Protein AF-A0AA37PA76-F1 (afdb_monomer_lite)

InterPro domains:
  IPR011333 SKP1/BTB/POZ domain superfamily [G3DSA:3.30.710.10] (3-128)
  IPR011333 SKP1/BTB/POZ domain superfamily [SSF54695] (6-53)

Secondary structure (DSSP, 8-state):
------HHHHHH-TT--EEEEETTEEEEE-HHHHHHH-HHHHT--S-EEE--SSS--------------------------------------------TTS--HHHHHHHHHHHHHTT-HHHHHHHHHHHHHHGGG-TTSTHHHHHHHHHHHH--SHHHHHHHHHHHHHHHTT-HHHHHHHHHHHHH-HHHHHHHHHHHHHHHHHHHHHHHHHHHHHHHHHTTSSSS--------PPP-------PPP----PPP---------

pLDDT: mean 70.51, std 22.48, range [31.02, 98.0]

Structure (mmCIF, N/CA/C/O backbone):
data_AF-A0AA37PA76-F1
#
_entry.id   AF-A0AA37PA76-F1
#
loop_
_atom_site.group_PDB
_atom_site.id
_atom_site.type_symbol
_atom_site.label_atom_id
_atom_site.label_alt_id
_atom_site.label_comp_id
_atom_site.label_asym_id
_atom_site.label_entity_id
_atom_site.label_seq_id
_atom_site.pdbx_PDB_ins_code
_atom_site.Cartn_x
_atom_site.Cartn_y
_atom_site.Cartn_z
_atom_site.occupancy
_atom_site.B_iso_or_equiv
_atom_site.auth_seq_id
_atom_site.auth_comp_id
_atom_site.auth_asym_id
_atom_site.auth_atom_id
_atom_site.pdbx_PDB_model_num
ATOM 1 N N . MET A 1 1 ? 8.270 -22.308 -21.828 1.00 46.31 1 MET A N 1
ATOM 2 C CA . MET A 1 1 ? 9.698 -22.367 -21.451 1.00 46.31 1 MET A CA 1
ATOM 3 C C . MET A 1 1 ? 9.848 -21.842 -20.031 1.00 46.31 1 MET A C 1
ATOM 5 O O . MET A 1 1 ? 10.092 -20.662 -19.838 1.00 46.31 1 MET A O 1
ATOM 9 N N . SER A 1 2 ? 9.610 -22.692 -19.036 1.00 43.09 2 SER A N 1
ATOM 10 C CA . SER A 1 2 ? 9.794 -22.369 -17.616 1.00 43.09 2 SER A CA 1
ATOM 11 C C . SER A 1 2 ? 11.153 -22.901 -17.156 1.00 43.09 2 SER A C 1
ATOM 13 O O . SER A 1 2 ? 11.460 -24.055 -17.440 1.00 43.09 2 SER A O 1
ATOM 15 N N . GLY A 1 3 ? 11.951 -22.086 -16.458 1.00 64.88 3 GLY A N 1
ATOM 16 C CA . GLY A 1 3 ? 13.147 -22.562 -15.744 1.00 64.88 3 GLY A CA 1
ATOM 17 C C . GLY A 1 3 ? 14.506 -22.033 -16.213 1.00 64.88 3 GLY A C 1
ATOM 18 O O . GLY A 1 3 ? 15.520 -22.463 -15.671 1.00 64.88 3 GLY A O 1
ATOM 19 N N . ILE A 1 4 ? 14.573 -21.100 -17.169 1.00 77.62 4 ILE A N 1
ATOM 20 C CA . ILE A 1 4 ? 15.843 -20.420 -17.468 1.00 77.62 4 ILE A CA 1
ATOM 21 C C . ILE A 1 4 ? 16.086 -19.370 -16.382 1.00 77.62 4 ILE A C 1
ATOM 23 O O . ILE A 1 4 ? 15.327 -18.410 -16.251 1.00 77.62 4 ILE A O 1
ATOM 27 N N . ASN A 1 5 ? 17.142 -19.565 -15.595 1.00 79.94 5 ASN A N 1
ATOM 28 C CA . ASN A 1 5 ? 17.566 -18.607 -14.586 1.00 79.94 5 ASN A CA 1
ATOM 29 C C . ASN A 1 5 ? 18.296 -17.435 -15.266 1.00 79.94 5 ASN A C 1
ATOM 31 O O . ASN A 1 5 ? 19.451 -17.564 -15.666 1.00 79.94 5 ASN A O 1
ATOM 35 N N . LEU A 1 6 ? 17.610 -16.299 -15.402 1.00 81.06 6 LEU A N 1
ATOM 36 C CA . LEU A 1 6 ? 18.161 -15.067 -15.981 1.00 81.06 6 LEU A CA 1
ATOM 37 C C . LEU A 1 6 ? 18.817 -14.152 -14.932 1.00 81.06 6 LEU A C 1
ATOM 39 O O . LEU A 1 6 ? 19.274 -13.064 -15.280 1.00 81.06 6 LEU A O 1
ATOM 43 N N . SER A 1 7 ? 18.895 -14.570 -13.664 1.00 80.19 7 SER A N 1
ATOM 44 C CA . SER A 1 7 ? 19.427 -13.735 -12.580 1.00 80.19 7 SER A CA 1
ATOM 45 C C . SER A 1 7 ? 20.872 -13.310 -12.833 1.00 80.19 7 SER A C 1
ATOM 47 O O . SER A 1 7 ? 21.214 -12.172 -12.535 1.00 80.19 7 SER A O 1
ATOM 49 N N . HIS A 1 8 ? 21.691 -14.173 -13.452 1.00 84.50 8 HIS A N 1
ATOM 50 C CA . HIS A 1 8 ? 23.070 -13.831 -13.818 1.00 84.50 8 HIS A CA 1
ATOM 51 C C . HIS A 1 8 ? 23.134 -12.606 -14.740 1.00 84.50 8 HIS A C 1
ATOM 53 O O . HIS A 1 8 ? 23.886 -11.678 -14.457 1.00 84.50 8 HIS A O 1
ATOM 59 N N . LEU A 1 9 ? 22.307 -12.577 -15.794 1.00 81.50 9 LEU A N 1
ATOM 60 C CA . LEU A 1 9 ? 22.257 -11.473 -16.759 1.00 81.50 9 LEU A CA 1
ATOM 61 C C . LEU A 1 9 ? 21.837 -10.156 -16.096 1.00 81.50 9 LEU A C 1
ATOM 63 O O . LEU A 1 9 ? 22.385 -9.106 -16.421 1.00 81.50 9 LEU A O 1
ATOM 67 N N . LEU A 1 10 ? 20.901 -10.219 -15.144 1.00 77.44 10 LEU A N 1
ATOM 68 C CA . LEU A 1 10 ? 20.470 -9.063 -14.354 1.00 77.44 10 LEU A CA 1
ATOM 69 C C . LEU A 1 10 ? 21.589 -8.529 -13.451 1.00 77.44 10 LEU A C 1
ATOM 71 O O . LEU A 1 10 ? 21.739 -7.319 -13.323 1.00 77.44 10 LEU A O 1
ATOM 75 N N . THR A 1 11 ? 22.379 -9.411 -12.832 1.00 79.81 11 THR A N 1
ATOM 76 C CA . THR A 1 11 ? 23.468 -9.002 -11.928 1.00 79.81 11 THR A CA 1
ATOM 77 C C . THR A 1 11 ? 24.731 -8.544 -12.649 1.00 79.81 11 THR A C 1
ATOM 79 O O . THR A 1 11 ? 25.381 -7.612 -12.188 1.00 79.81 11 THR A O 1
ATOM 82 N N . SER A 1 12 ? 25.105 -9.189 -13.758 1.00 86.06 12 SER A N 1
ATOM 83 C CA . SER A 1 12 ? 26.340 -8.868 -14.482 1.00 86.06 12 SER A CA 1
ATOM 84 C C . SER A 1 12 ? 26.160 -7.709 -15.464 1.00 86.06 12 SER A C 1
ATOM 86 O O . SER A 1 12 ? 27.127 -7.026 -15.802 1.00 86.06 12 SER A O 1
ATOM 88 N N . GLY A 1 13 ? 24.932 -7.487 -15.946 1.00 84.31 13 GLY A N 1
ATOM 89 C CA . GLY A 1 13 ? 24.653 -6.545 -17.028 1.00 84.31 13 GLY A CA 1
ATOM 90 C C . GLY A 1 13 ? 25.244 -6.978 -18.375 1.00 84.31 13 GLY A C 1
ATOM 91 O O . GLY A 1 13 ? 25.317 -6.169 -19.301 1.00 84.31 13 GLY A O 1
ATOM 92 N N . GLU A 1 14 ? 25.696 -8.227 -18.510 1.00 87.69 14 GLU A N 1
ATOM 93 C CA . GLU A 1 14 ? 26.231 -8.744 -19.770 1.00 87.69 14 GLU A CA 1
ATOM 94 C C . GLU A 1 14 ? 25.168 -8.706 -20.864 1.00 87.69 14 GLU A C 1
ATOM 96 O O . GLU A 1 14 ? 24.035 -9.124 -20.646 1.00 87.69 14 GLU A O 1
ATOM 101 N N . TYR A 1 15 ? 25.541 -8.241 -22.059 1.00 88.56 15 TYR A N 1
ATOM 102 C CA . TYR A 1 15 ? 24.642 -8.087 -23.212 1.00 88.56 15 TYR A CA 1
ATOM 103 C C . TYR A 1 15 ? 23.485 -7.096 -22.999 1.00 88.56 15 TYR A C 1
ATOM 105 O O . TYR A 1 15 ? 22.501 -7.146 -23.736 1.00 88.56 15 TYR A O 1
ATOM 113 N N . SER A 1 16 ? 23.579 -6.199 -22.010 1.00 87.00 16 SER A N 1
ATOM 114 C CA . SER A 1 16 ? 22.562 -5.168 -21.797 1.00 87.00 16 SER A CA 1
ATOM 115 C C . SER A 1 16 ? 22.444 -4.248 -23.014 1.00 87.00 16 SER A C 1
ATOM 117 O O . SER A 1 16 ? 23.439 -3.674 -23.460 1.00 87.00 16 SER A O 1
ATOM 119 N N . ASP A 1 17 ? 21.226 -4.051 -23.500 1.00 85.69 17 ASP A N 1
ATOM 120 C CA . ASP A 1 17 ? 20.866 -3.140 -24.591 1.00 85.69 17 ASP A CA 1
ATOM 121 C C . ASP A 1 17 ? 19.994 -1.964 -24.103 1.00 85.69 17 ASP A C 1
ATOM 123 O O . ASP A 1 17 ? 19.466 -1.189 -24.905 1.00 85.69 17 ASP A O 1
ATOM 127 N N . LEU A 1 18 ? 19.842 -1.830 -22.781 1.00 81.94 18 LEU A N 1
ATOM 128 C CA . LEU A 1 18 ? 19.126 -0.756 -22.108 1.00 81.94 18 LEU A CA 1
ATOM 129 C C . LEU A 1 18 ? 19.841 -0.365 -20.809 1.00 81.94 18 LEU A C 1
ATOM 131 O O . LEU A 1 18 ? 20.228 -1.215 -20.012 1.00 81.94 18 LEU A O 1
ATOM 135 N N . THR A 1 19 ? 19.972 0.940 -20.573 1.00 82.19 19 THR A N 1
ATOM 136 C CA . THR A 1 19 ? 20.368 1.479 -19.267 1.00 82.19 19 THR A CA 1
ATOM 137 C C . THR A 1 19 ? 19.175 2.201 -18.656 1.00 82.19 19 THR A C 1
ATOM 139 O O . THR A 1 19 ? 18.585 3.078 -19.289 1.00 82.19 19 THR A O 1
ATOM 142 N N . ILE A 1 20 ? 18.819 1.821 -17.432 1.00 78.50 20 ILE A N 1
ATOM 143 C CA . ILE A 1 20 ? 17.877 2.551 -16.586 1.00 78.50 20 ILE A CA 1
ATOM 144 C C . ILE A 1 20 ? 18.714 3.231 -15.517 1.00 78.50 20 ILE A C 1
ATOM 146 O O . ILE A 1 20 ? 19.397 2.562 -14.753 1.00 78.50 20 ILE A O 1
ATOM 150 N N . ILE A 1 21 ? 18.679 4.549 -15.439 1.00 74.31 21 ILE A N 1
ATOM 151 C CA . ILE A 1 21 ? 19.279 5.254 -14.306 1.00 74.31 21 ILE A CA 1
ATOM 152 C C . ILE A 1 21 ? 18.179 5.377 -13.253 1.00 74.31 21 ILE A C 1
ATOM 154 O O . ILE A 1 21 ? 17.103 5.825 -13.608 1.00 74.31 21 ILE A O 1
ATOM 158 N N . ALA A 1 22 ? 18.385 4.962 -12.004 1.00 69.06 22 ALA A N 1
ATOM 159 C CA . ALA A 1 22 ? 17.447 5.186 -10.905 1.00 69.06 22 ALA A CA 1
ATOM 160 C C . ALA A 1 22 ? 18.156 5.739 -9.669 1.00 69.06 22 ALA A C 1
ATOM 162 O O . ALA A 1 22 ? 19.086 5.125 -9.161 1.00 69.06 22 ALA A O 1
ATOM 163 N N . SER A 1 23 ? 17.745 6.922 -9.202 1.00 65.81 23 SER A N 1
ATOM 164 C CA . SER A 1 23 ? 18.371 7.606 -8.051 1.00 65.81 23 SER A CA 1
ATOM 165 C C . SER A 1 23 ? 19.866 7.872 -8.247 1.00 65.81 23 SER A C 1
ATOM 167 O O . SER A 1 23 ? 20.648 7.760 -7.311 1.00 65.81 23 SER A O 1
ATOM 169 N N . GLY A 1 24 ? 20.280 8.172 -9.482 1.00 71.19 24 GLY A N 1
ATOM 170 C CA . GLY A 1 24 ? 21.695 8.331 -9.836 1.00 71.19 24 GLY A CA 1
ATOM 171 C C . GLY A 1 24 ? 22.468 7.012 -9.972 1.00 71.19 24 GLY A C 1
ATOM 172 O O . GLY A 1 24 ? 23.624 7.033 -10.377 1.00 71.19 24 GLY A O 1
ATOM 173 N N . VAL A 1 25 ? 21.841 5.863 -9.703 1.00 69.94 25 VAL A N 1
ATOM 174 C CA . VAL A 1 25 ? 22.436 4.534 -9.893 1.00 69.94 25 VAL A CA 1
ATOM 175 C C . VAL A 1 25 ? 22.120 4.025 -11.294 1.00 69.94 25 VAL A C 1
ATOM 177 O O . VAL A 1 25 ? 20.994 4.143 -11.764 1.00 69.94 25 VAL A O 1
ATOM 180 N N . HIS A 1 26 ? 23.107 3.464 -11.987 1.00 79.75 26 HIS A N 1
ATOM 181 C CA . HIS A 1 26 ? 22.939 2.960 -13.348 1.00 79.75 26 HIS A CA 1
ATOM 182 C C . HIS A 1 26 ? 22.664 1.453 -13.331 1.00 79.75 26 HIS A C 1
ATOM 184 O O . HIS A 1 26 ? 23.501 0.669 -12.891 1.00 79.75 26 HIS A O 1
ATOM 190 N N . PHE A 1 27 ? 21.520 1.045 -13.873 1.00 80.38 27 PHE A N 1
ATOM 191 C CA . PHE A 1 27 ? 21.110 -0.347 -14.024 1.00 80.38 27 PHE A CA 1
ATOM 192 C C . PHE A 1 27 ? 21.221 -0.754 -15.491 1.00 80.38 27 PHE A C 1
ATOM 194 O O . PHE A 1 27 ? 20.484 -0.261 -16.349 1.00 80.38 27 PHE A O 1
ATOM 201 N N . LYS A 1 28 ? 22.149 -1.666 -15.779 1.00 84.19 28 LYS A N 1
ATOM 202 C CA . LYS A 1 28 ? 22.294 -2.299 -17.092 1.00 84.19 28 LYS A CA 1
ATOM 203 C C . LYS A 1 28 ? 21.304 -3.454 -17.196 1.00 84.19 28 LYS A C 1
ATOM 205 O O . LYS A 1 28 ? 21.392 -4.406 -16.431 1.00 84.19 28 LYS A O 1
ATOM 210 N N . VAL A 1 29 ? 20.357 -3.358 -18.121 1.00 85.25 29 VAL A N 1
ATOM 211 C CA . VAL A 1 29 ? 19.247 -4.310 -18.264 1.00 85.25 29 VAL A CA 1
ATOM 212 C C . VAL A 1 29 ? 18.986 -4.643 -19.734 1.00 85.25 29 VAL A C 1
ATOM 214 O O . VAL A 1 29 ? 19.555 -4.036 -20.643 1.00 85.25 29 VAL A O 1
ATOM 217 N N . HIS A 1 30 ? 18.099 -5.608 -19.973 1.00 86.19 30 HIS A N 1
ATOM 218 C CA . HIS A 1 30 ? 17.768 -6.089 -21.314 1.00 86.19 30 HIS A CA 1
ATOM 219 C C . HIS A 1 30 ? 16.354 -5.680 -21.713 1.00 86.19 30 HIS A C 1
ATOM 221 O O . HIS A 1 30 ? 15.393 -5.979 -20.998 1.00 86.19 30 HIS A O 1
ATOM 227 N N . ARG A 1 31 ? 16.195 -5.061 -22.887 1.00 83.25 31 ARG A N 1
ATOM 228 C CA . ARG A 1 31 ? 14.899 -4.629 -23.436 1.00 83.25 31 ARG A CA 1
ATOM 229 C C . ARG A 1 31 ? 13.935 -5.796 -23.547 1.00 83.25 31 ARG A C 1
ATOM 231 O O . ARG A 1 31 ? 12.777 -5.654 -23.174 1.00 83.25 31 ARG A O 1
ATOM 238 N N . CYS A 1 32 ? 14.404 -6.958 -24.004 1.00 81.94 32 CYS A N 1
ATOM 239 C CA . CYS A 1 32 ? 13.565 -8.149 -24.142 1.00 81.94 32 CYS A CA 1
ATOM 240 C C . CYS A 1 32 ? 12.988 -8.627 -22.799 1.00 81.94 32 CYS A C 1
ATOM 242 O O . CYS A 1 32 ? 11.849 -9.087 -22.763 1.00 81.94 32 CYS A O 1
ATOM 244 N N . ILE A 1 33 ? 13.724 -8.456 -21.696 1.00 81.69 33 ILE A N 1
ATOM 245 C CA . ILE A 1 33 ? 13.255 -8.785 -20.348 1.00 81.69 33 ILE A CA 1
ATOM 246 C C . ILE A 1 33 ? 12.292 -7.696 -19.874 1.00 81.69 33 ILE A C 1
ATOM 248 O O . ILE A 1 33 ? 11.126 -7.978 -19.610 1.00 81.69 33 ILE A O 1
ATOM 252 N N . VAL A 1 34 ? 12.736 -6.441 -19.838 1.00 79.88 34 VAL A N 1
ATOM 253 C CA . VAL A 1 34 ? 11.958 -5.322 -19.286 1.00 79.88 34 VAL A CA 1
ATOM 254 C C . VAL A 1 34 ? 10.638 -5.111 -20.036 1.00 79.88 34 VAL A C 1
ATOM 256 O O . VAL A 1 34 ? 9.581 -4.989 -19.421 1.00 79.88 34 VAL A O 1
ATOM 259 N N . PHE A 1 35 ? 10.662 -5.132 -21.370 1.00 82.19 35 PHE A N 1
ATOM 260 C CA . PHE A 1 35 ? 9.467 -4.909 -22.188 1.00 82.19 35 PHE A CA 1
ATOM 261 C C . PHE A 1 35 ? 8.499 -6.093 -22.167 1.00 82.19 35 PHE A C 1
ATOM 263 O O . PHE A 1 35 ? 7.314 -5.906 -22.441 1.00 82.19 35 PHE A O 1
ATOM 270 N N . SER A 1 36 ? 8.962 -7.303 -21.837 1.00 78.75 36 SER A N 1
ATOM 271 C CA . SER A 1 36 ? 8.059 -8.443 -21.627 1.00 78.75 36 SER A CA 1
ATOM 272 C C . SER A 1 36 ? 7.219 -8.290 -20.357 1.00 78.75 36 SER A C 1
ATOM 274 O O . SER A 1 36 ? 6.069 -8.718 -20.340 1.00 78.75 36 SER A O 1
ATOM 276 N N . GLN A 1 37 ? 7.769 -7.628 -19.335 1.00 71.69 37 GLN A N 1
ATOM 277 C CA . GLN A 1 37 ? 7.143 -7.444 -18.021 1.00 71.69 37 GLN A CA 1
ATOM 278 C C . GLN A 1 37 ? 6.287 -6.173 -17.929 1.00 71.69 37 GLN A C 1
ATOM 280 O O . GLN A 1 37 ? 5.455 -6.044 -17.034 1.00 71.69 37 GLN A O 1
ATOM 285 N N . CYS A 1 38 ? 6.477 -5.221 -18.847 1.00 70.94 38 CYS A N 1
ATOM 286 C CA . CYS A 1 38 ? 5.772 -3.949 -18.824 1.00 70.94 38 CYS A CA 1
ATOM 287 C C . CYS A 1 38 ? 5.439 -3.440 -20.227 1.00 70.94 38 CYS A C 1
ATOM 289 O O . CYS A 1 38 ? 6.291 -2.919 -20.950 1.00 70.94 38 CYS A O 1
ATOM 291 N N . GLU A 1 39 ? 4.163 -3.523 -20.603 1.00 69.62 39 GLU A N 1
ATOM 292 C CA . GLU A 1 39 ? 3.700 -3.019 -21.899 1.00 69.62 39 GLU A CA 1
ATOM 293 C C . GLU A 1 39 ? 3.824 -1.505 -22.033 1.00 69.62 39 GLU A C 1
ATOM 295 O O . GLU A 1 39 ? 4.090 -1.015 -23.129 1.00 69.62 39 GLU A O 1
ATOM 300 N N . ALA A 1 40 ? 3.690 -0.758 -20.933 1.00 69.12 40 ALA A N 1
ATOM 301 C CA . ALA A 1 40 ? 3.860 0.692 -20.962 1.00 69.12 40 ALA A CA 1
ATOM 302 C C . ALA A 1 40 ? 5.262 1.091 -21.452 1.00 69.12 40 ALA A C 1
ATOM 304 O O . ALA A 1 40 ? 5.422 2.136 -22.077 1.00 69.12 40 ALA A O 1
ATOM 305 N N . TRP A 1 41 ? 6.260 0.230 -21.237 1.00 70.69 41 TRP A N 1
ATOM 306 C CA . TRP A 1 41 ? 7.634 0.468 -21.664 1.00 70.69 41 TRP A CA 1
ATOM 307 C C . TRP A 1 41 ? 7.882 0.122 -23.131 1.00 70.69 41 TRP A C 1
ATOM 309 O O . TRP A 1 41 ? 8.805 0.672 -23.723 1.00 70.69 41 TRP A O 1
ATOM 319 N N . LYS A 1 42 ? 7.027 -0.699 -23.759 1.00 68.25 42 LYS A N 1
ATOM 320 C CA . LYS A 1 42 ? 7.115 -0.997 -25.202 1.00 68.25 42 LYS A CA 1
ATOM 321 C C . LYS A 1 42 ? 6.910 0.250 -26.065 1.00 68.25 42 LYS A C 1
ATOM 323 O O . LYS A 1 42 ? 7.509 0.360 -27.129 1.00 68.25 42 LYS A O 1
ATOM 328 N N . ASN A 1 43 ? 6.073 1.179 -25.602 1.00 66.88 43 ASN A N 1
ATOM 329 C CA . ASN A 1 43 ? 5.714 2.396 -26.338 1.00 66.88 43 ASN A CA 1
ATOM 330 C C . ASN A 1 43 ? 6.643 3.578 -26.049 1.00 66.88 43 ASN A C 1
ATOM 332 O O . ASN A 1 43 ? 6.521 4.631 -26.673 1.00 66.88 43 ASN A O 1
ATOM 336 N N . LEU A 1 44 ? 7.555 3.425 -25.094 1.00 64.75 44 LEU A N 1
ATOM 337 C CA . LEU A 1 44 ? 8.524 4.447 -24.764 1.00 64.75 44 LEU A CA 1
ATOM 338 C C . LEU A 1 44 ? 9.777 4.175 -25.626 1.00 64.75 44 LEU A C 1
ATOM 340 O O . LEU A 1 44 ? 10.448 3.147 -25.514 1.00 64.75 44 LEU A O 1
ATOM 344 N N . ALA A 1 45 ? 10.057 5.061 -26.579 1.00 48.16 45 ALA A N 1
ATOM 345 C CA . ALA A 1 45 ? 11.240 4.979 -27.431 1.00 48.16 45 ALA A CA 1
ATOM 346 C C . ALA A 1 45 ? 12.350 5.880 -26.853 1.00 48.16 45 ALA A C 1
ATOM 348 O O . ALA A 1 45 ? 12.311 7.090 -27.051 1.00 48.16 45 ALA A O 1
ATOM 349 N N . GLY A 1 46 ? 13.332 5.318 -26.132 1.00 54.91 46 GLY A N 1
ATOM 350 C CA . GLY A 1 46 ? 14.497 6.071 -25.628 1.00 54.91 46 GLY A CA 1
ATOM 351 C C . GLY A 1 46 ? 15.227 5.436 -24.433 1.00 54.91 46 GLY A C 1
ATOM 352 O O . GLY A 1 46 ? 14.792 4.409 -23.920 1.00 54.91 46 GLY A O 1
ATOM 353 N N . GLU A 1 47 ? 16.350 6.040 -24.023 1.00 45.66 47 GLU A N 1
ATOM 354 C CA . GLU A 1 47 ? 17.068 5.765 -22.759 1.00 45.66 47 GLU A CA 1
ATOM 355 C C . GLU A 1 47 ? 16.353 6.442 -21.571 1.00 45.66 47 GLU A C 1
ATOM 357 O O . GLU A 1 47 ? 15.822 7.546 -21.729 1.00 45.66 47 GLU A O 1
ATOM 362 N N . TYR A 1 48 ? 16.344 5.811 -20.385 1.00 53.59 48 TYR A N 1
ATOM 363 C CA . TYR A 1 48 ? 15.586 6.295 -19.218 1.00 53.59 48 TYR A CA 1
ATOM 364 C C . TYR A 1 48 ? 16.474 6.736 -18.061 1.00 53.59 48 TYR A C 1
ATOM 366 O O . TYR A 1 48 ? 17.348 5.996 -17.607 1.00 53.59 48 TYR A O 1
ATOM 374 N N . MET A 1 49 ? 16.147 7.912 -17.520 1.00 41.03 49 MET A N 1
ATOM 375 C CA . MET A 1 49 ? 16.671 8.415 -16.258 1.00 41.03 49 MET A CA 1
ATOM 376 C C . MET A 1 49 ? 15.534 8.660 -15.263 1.00 41.03 49 MET A C 1
ATOM 378 O O . MET A 1 49 ? 14.698 9.541 -15.434 1.00 41.03 49 MET A O 1
ATOM 382 N N . TYR A 1 50 ? 15.513 7.844 -14.223 1.00 41.75 50 TYR A N 1
ATOM 383 C CA . TYR A 1 50 ? 14.686 7.913 -13.031 1.00 41.75 50 TYR A CA 1
ATOM 384 C C . TYR A 1 50 ? 15.516 8.629 -11.951 1.00 41.75 50 TYR A C 1
ATOM 386 O O . TYR A 1 50 ? 16.510 8.118 -11.445 1.00 41.75 50 TYR A O 1
ATOM 394 N N . SER A 1 51 ? 15.178 9.871 -11.618 1.00 39.12 51 SER A N 1
ATOM 395 C CA . SER A 1 51 ? 15.830 10.572 -10.505 1.00 39.12 51 SER A CA 1
ATOM 396 C C . SER A 1 51 ? 15.045 10.280 -9.232 1.00 39.12 51 SER A C 1
ATOM 398 O O . SER A 1 51 ? 13.962 10.820 -9.040 1.00 39.12 51 SER A O 1
ATOM 400 N N . GLY A 1 52 ? 15.548 9.399 -8.369 1.00 34.81 52 GLY A N 1
ATOM 401 C CA . GLY A 1 52 ? 14.885 9.033 -7.112 1.00 34.81 52 GLY A CA 1
ATOM 402 C C . GLY A 1 52 ? 15.124 10.001 -5.957 1.00 34.81 52 GLY A C 1
ATOM 403 O O . GLY A 1 52 ? 15.235 9.593 -4.806 1.00 34.81 52 GLY A O 1
ATOM 404 N N . THR A 1 53 ? 15.160 11.298 -6.235 1.00 35.06 53 THR A N 1
ATOM 405 C CA . THR A 1 53 ? 15.054 12.315 -5.189 1.00 35.06 53 THR A CA 1
ATOM 406 C C . THR A 1 53 ? 13.578 12.575 -4.903 1.00 35.06 53 THR A C 1
ATOM 408 O O . THR A 1 53 ? 13.058 13.531 -5.453 1.00 35.06 53 THR A O 1
ATOM 411 N N . TYR A 1 54 ? 12.919 11.696 -4.128 1.00 37.31 54 TYR A N 1
ATOM 412 C CA . TYR A 1 54 ? 11.654 11.822 -3.349 1.00 37.31 54 TYR A CA 1
ATOM 413 C C . TYR A 1 54 ? 10.513 12.781 -3.771 1.00 37.31 54 TYR A C 1
ATOM 415 O O . TYR A 1 54 ? 9.566 12.994 -3.018 1.00 37.31 54 TYR A O 1
ATOM 423 N N . VAL A 1 55 ? 10.520 13.331 -4.972 1.00 33.94 55 VAL A N 1
ATOM 424 C CA . VAL A 1 55 ? 9.554 14.298 -5.465 1.00 33.94 55 VAL A CA 1
ATOM 425 C C . VAL A 1 55 ? 9.292 13.925 -6.909 1.00 33.94 55 VAL A C 1
ATOM 427 O O . VAL A 1 55 ? 10.194 13.863 -7.742 1.00 33.94 55 VAL A O 1
ATOM 430 N N . THR A 1 56 ? 8.028 13.635 -7.183 1.00 35.28 56 THR A N 1
ATOM 431 C CA . THR A 1 56 ? 7.453 13.440 -8.510 1.00 35.28 56 THR A CA 1
ATOM 432 C C . THR A 1 56 ? 7.550 14.727 -9.333 1.00 35.28 56 THR A C 1
ATOM 434 O O . THR A 1 56 ? 6.539 15.364 -9.612 1.00 35.28 56 THR A O 1
ATOM 437 N N . GLU A 1 57 ? 8.754 15.123 -9.731 1.00 32.78 57 GLU A N 1
ATOM 438 C CA . GLU A 1 57 ? 8.964 16.155 -10.738 1.00 32.78 57 GLU A CA 1
ATOM 439 C C . GLU A 1 57 ? 9.679 15.546 -11.940 1.00 32.78 57 GLU A C 1
ATOM 441 O O . GLU A 1 57 ? 10.875 15.286 -11.931 1.00 32.78 57 GLU A O 1
ATOM 446 N N . ASN A 1 58 ? 8.869 15.317 -12.975 1.00 34.50 58 ASN A N 1
ATOM 447 C CA . ASN A 1 58 ? 9.238 15.204 -14.381 1.00 34.50 58 ASN A CA 1
ATOM 448 C C . ASN A 1 58 ? 10.423 14.280 -14.703 1.00 34.50 58 ASN A C 1
ATOM 450 O O . ASN A 1 58 ? 11.588 14.667 -14.661 1.00 34.50 58 ASN A O 1
ATOM 454 N N . ILE A 1 59 ? 10.091 13.081 -15.191 1.00 35.91 59 ILE A N 1
ATOM 455 C CA . ILE A 1 59 ? 11.016 12.227 -15.944 1.00 35.91 59 ILE A CA 1
ATOM 456 C C . ILE A 1 59 ? 11.501 13.035 -17.158 1.00 35.91 59 ILE A C 1
ATOM 458 O O . ILE A 1 59 ? 10.783 13.183 -18.147 1.00 35.91 59 ILE A O 1
ATOM 462 N N . ARG A 1 60 ? 12.704 13.609 -17.071 1.00 31.39 60 ARG A N 1
ATOM 463 C CA . ARG A 1 60 ? 13.327 14.352 -18.168 1.00 31.39 60 ARG A 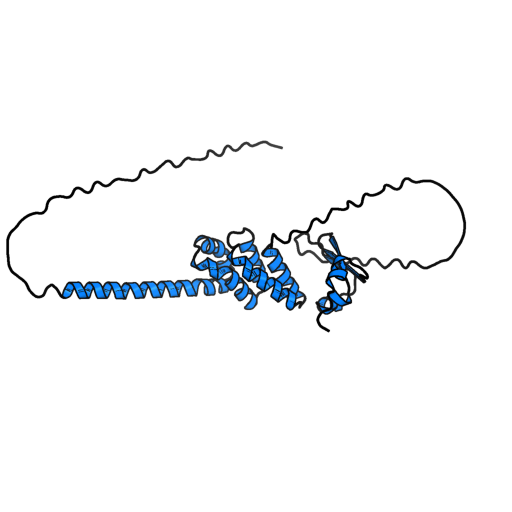CA 1
ATOM 464 C C . ARG A 1 60 ? 14.286 13.426 -18.902 1.00 31.39 60 ARG A C 1
ATOM 466 O O . ARG A 1 60 ? 15.355 13.096 -18.398 1.00 31.39 60 ARG A O 1
ATOM 473 N N . CYS A 1 61 ? 13.886 13.010 -20.099 1.00 32.44 61 CYS A N 1
ATOM 474 C CA . CYS A 1 61 ? 14.702 12.164 -20.961 1.00 32.44 61 CYS A CA 1
ATOM 475 C C . CYS A 1 61 ? 15.715 13.008 -21.743 1.00 32.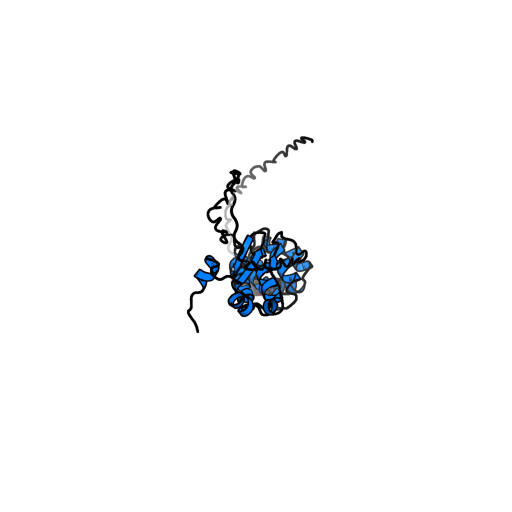44 61 CYS A C 1
ATOM 477 O O . CYS A 1 61 ? 15.339 13.950 -22.444 1.00 32.44 61 CYS A O 1
ATOM 479 N N . HIS A 1 62 ? 16.987 12.620 -21.684 1.00 31.02 62 HIS A N 1
ATOM 480 C CA . HIS A 1 62 ? 18.003 13.052 -22.635 1.00 31.02 62 HIS A CA 1
ATOM 481 C C . HIS A 1 62 ? 18.427 11.843 -23.464 1.00 31.02 62 HIS A C 1
ATOM 483 O O . HIS A 1 62 ? 18.920 10.861 -22.924 1.00 31.02 62 HIS A O 1
ATOM 489 N N . VAL A 1 63 ? 18.228 11.919 -24.781 1.00 31.53 63 VAL A N 1
ATOM 490 C CA . VAL A 1 63 ? 18.746 10.922 -25.722 1.00 31.53 63 VAL A CA 1
ATOM 491 C C . VAL A 1 63 ? 20.187 11.294 -26.033 1.00 31.53 63 VAL A C 1
ATOM 493 O O . VAL A 1 63 ? 20.427 12.283 -26.732 1.00 31.53 63 VAL A O 1
ATOM 496 N N . LYS A 1 64 ? 21.156 10.511 -25.552 1.00 33.00 64 LYS A N 1
ATOM 497 C CA . LYS A 1 64 ? 22.504 10.577 -26.112 1.00 33.00 64 LYS A CA 1
ATOM 498 C C . LYS A 1 64 ? 22.495 9.681 -27.347 1.00 33.00 64 LYS A C 1
ATOM 500 O O . LYS A 1 64 ? 22.269 8.480 -27.254 1.00 33.00 64 LYS A O 1
ATOM 505 N N . LYS A 1 65 ? 22.658 10.267 -28.539 1.00 31.72 65 LYS A N 1
ATOM 506 C CA . LYS A 1 65 ? 22.827 9.460 -29.756 1.00 31.72 65 LYS A CA 1
ATOM 507 C C . LYS A 1 65 ? 24.006 8.503 -29.527 1.00 31.72 65 LYS A C 1
ATOM 509 O O . LYS A 1 65 ? 25.032 8.971 -29.027 1.00 31.72 65 LYS A O 1
ATOM 514 N N . PRO A 1 66 ? 23.893 7.216 -29.903 1.00 33.97 66 PRO A N 1
ATOM 515 C CA . PRO A 1 66 ? 25.042 6.332 -29.893 1.00 33.97 66 PRO A CA 1
ATOM 516 C C . PRO A 1 66 ? 26.115 6.980 -30.761 1.00 33.97 66 PRO A C 1
ATOM 518 O O . PRO A 1 66 ? 25.859 7.291 -31.929 1.00 33.97 66 PRO A O 1
ATOM 521 N N . THR A 1 67 ? 27.287 7.231 -30.184 1.00 36.41 67 THR A N 1
ATOM 522 C CA . THR A 1 67 ? 28.462 7.617 -30.955 1.00 36.41 67 THR A CA 1
ATOM 523 C C . THR A 1 67 ? 28.748 6.443 -31.878 1.00 36.41 67 THR A C 1
ATOM 525 O O . THR A 1 67 ? 29.258 5.416 -31.441 1.00 36.41 67 THR A O 1
ATOM 528 N N . GLN A 1 68 ? 28.329 6.550 -33.138 1.00 37.34 68 GLN A N 1
ATOM 529 C CA . GLN A 1 68 ? 28.735 5.604 -34.159 1.00 37.34 68 GLN A CA 1
ATOM 530 C C . GLN A 1 68 ? 30.249 5.749 -34.281 1.00 37.34 68 GLN A C 1
ATOM 532 O O . GLN A 1 68 ? 30.742 6.736 -34.823 1.00 37.34 68 GLN A O 1
ATOM 537 N N . THR A 1 69 ? 30.991 4.795 -33.727 1.00 42.03 69 THR A N 1
ATOM 538 C CA . THR A 1 69 ? 32.391 4.568 -34.069 1.00 42.03 69 THR A CA 1
ATOM 539 C C . THR A 1 69 ? 32.413 4.094 -35.516 1.00 42.03 69 THR A C 1
ATOM 541 O O . THR A 1 69 ? 32.403 2.901 -35.811 1.00 42.03 69 THR A O 1
ATOM 544 N N . GLY A 1 70 ? 32.353 5.061 -36.433 1.00 39.56 70 GLY A N 1
ATOM 545 C CA . GLY A 1 70 ? 32.681 4.853 -37.831 1.00 39.56 70 GLY A CA 1
ATOM 546 C C . GLY A 1 70 ? 34.111 4.344 -37.893 1.00 39.56 70 GLY A C 1
ATOM 547 O O . GLY A 1 70 ? 35.038 5.019 -37.448 1.00 39.56 70 GLY A O 1
ATOM 548 N N . GLY A 1 71 ? 34.268 3.114 -38.372 1.00 46.62 71 GLY A N 1
ATOM 549 C CA . GLY A 1 71 ? 35.567 2.562 -38.698 1.00 46.62 71 GLY A CA 1
ATOM 550 C C . GLY A 1 71 ? 36.126 3.314 -39.892 1.00 46.62 71 GLY A C 1
ATOM 551 O O . GLY A 1 71 ? 35.754 3.011 -41.019 1.00 46.62 71 GLY A O 1
ATOM 552 N N . ASP A 1 72 ? 37.016 4.266 -39.632 1.00 39.19 72 ASP A N 1
ATOM 553 C CA . ASP A 1 72 ? 37.911 4.802 -40.647 1.00 39.19 72 ASP A CA 1
ATOM 554 C C . ASP A 1 72 ? 39.333 4.328 -40.355 1.00 39.19 72 ASP A C 1
ATOM 556 O O . ASP A 1 72 ? 39.996 4.709 -39.389 1.00 39.19 72 ASP A O 1
ATOM 560 N N . SER A 1 73 ? 39.775 3.416 -41.214 1.00 52.50 73 SER A N 1
ATOM 561 C CA . SER A 1 73 ? 41.150 2.972 -41.331 1.00 52.50 73 SER A CA 1
ATOM 562 C C . SER A 1 73 ? 41.999 4.095 -41.927 1.00 52.50 73 SER A C 1
ATOM 564 O O . SER A 1 73 ? 41.838 4.438 -43.096 1.00 52.50 73 SER A O 1
ATOM 566 N N . GLY A 1 74 ? 42.955 4.621 -41.165 1.00 44.88 74 GLY A N 1
ATOM 567 C CA . GLY A 1 74 ? 43.910 5.602 -41.672 1.00 44.88 74 GLY A CA 1
ATOM 568 C C . GLY A 1 74 ? 45.162 5.664 -40.811 1.00 44.88 74 GLY A C 1
ATOM 569 O O . GLY A 1 74 ? 45.170 6.290 -39.760 1.00 44.88 74 GLY A O 1
ATOM 570 N N . LYS A 1 75 ? 46.221 4.989 -41.266 1.00 53.09 75 LYS A N 1
ATOM 571 C CA . LYS A 1 75 ? 47.598 5.091 -40.754 1.00 53.09 75 LYS A CA 1
ATOM 572 C C . LYS A 1 75 ? 48.024 6.561 -40.624 1.00 53.09 75 LYS A C 1
ATOM 574 O O . LYS A 1 75 ? 47.704 7.330 -41.525 1.00 53.09 75 LYS A O 1
ATOM 579 N N . THR A 1 76 ? 48.819 6.913 -39.609 1.00 38.81 76 THR A N 1
ATOM 580 C CA . THR A 1 76 ? 50.171 7.522 -39.725 1.00 38.81 76 THR A CA 1
ATOM 581 C C . THR A 1 76 ? 50.720 7.850 -38.328 1.00 38.81 76 THR A C 1
ATOM 583 O O . THR A 1 76 ? 50.016 8.366 -37.467 1.00 38.81 76 THR A O 1
ATOM 586 N N . ASP A 1 77 ? 51.997 7.529 -38.139 1.00 47.72 77 ASP A N 1
ATOM 587 C CA . ASP A 1 77 ? 52.844 7.782 -36.976 1.00 47.72 77 ASP A CA 1
ATOM 588 C C . ASP A 1 77 ? 52.861 9.243 -36.493 1.00 47.72 77 ASP A C 1
ATOM 590 O O . ASP A 1 77 ? 52.980 10.162 -37.305 1.00 47.72 77 ASP A O 1
ATOM 594 N N . LYS A 1 78 ? 52.912 9.448 -35.167 1.00 43.34 78 LYS A N 1
ATOM 595 C CA . LYS A 1 78 ? 54.052 10.082 -34.466 1.00 43.34 78 LYS A CA 1
ATOM 596 C C . LYS A 1 78 ? 53.766 10.324 -32.979 1.00 43.34 78 LYS A C 1
ATOM 598 O O . LYS A 1 78 ? 52.758 10.894 -32.587 1.00 43.34 78 LYS A O 1
ATOM 603 N N . SER A 1 79 ? 54.753 9.902 -32.195 1.00 46.50 79 SER A N 1
ATOM 604 C CA . SER A 1 79 ? 55.075 10.235 -30.805 1.00 46.50 79 SER A CA 1
ATOM 605 C C . SER A 1 79 ? 54.687 11.651 -30.347 1.00 46.50 79 SER A C 1
ATOM 607 O O . SER A 1 79 ? 55.013 12.621 -31.028 1.00 46.50 79 SER A O 1
ATOM 609 N N . SER A 1 80 ? 54.119 11.786 -29.144 1.00 42.34 80 SER A N 1
ATOM 610 C CA . SER A 1 80 ? 54.809 12.417 -28.001 1.00 42.34 80 SER A CA 1
ATOM 611 C C . SER A 1 80 ? 53.896 12.597 -26.779 1.00 42.34 80 SER A C 1
ATOM 613 O O . SER A 1 80 ? 52.681 12.702 -26.900 1.00 42.34 80 SER A O 1
ATOM 615 N N . ALA A 1 81 ? 54.564 12.712 -25.630 1.00 37.94 81 ALA A N 1
ATOM 616 C CA . ALA A 1 81 ? 54.111 13.304 -24.374 1.00 37.94 81 ALA A CA 1
ATOM 617 C C . ALA A 1 81 ? 53.175 12.462 -23.491 1.00 37.94 81 ALA A C 1
ATOM 619 O O . ALA A 1 81 ? 51.953 12.489 -23.580 1.00 37.94 81 ALA A O 1
ATOM 620 N N . VAL A 1 82 ? 53.840 11.789 -22.550 1.00 49.66 82 VAL A N 1
ATOM 621 C CA . VAL A 1 82 ? 53.343 11.379 -21.236 1.00 49.66 82 VAL A CA 1
ATOM 622 C C . VAL A 1 82 ? 52.572 12.540 -20.597 1.00 49.66 82 VAL A C 1
ATOM 624 O O . VAL A 1 82 ? 53.169 13.479 -20.073 1.00 49.66 82 VAL A O 1
ATOM 627 N N . ALA A 1 83 ? 51.247 12.466 -20.642 1.00 43.50 83 ALA A N 1
ATOM 628 C CA . ALA A 1 83 ? 50.384 13.121 -19.678 1.00 43.50 83 ALA A CA 1
ATOM 629 C C . ALA A 1 83 ? 50.018 12.050 -18.652 1.00 43.50 83 ALA A C 1
ATOM 631 O O . ALA A 1 83 ? 49.468 11.007 -19.004 1.00 43.50 83 ALA A O 1
ATOM 632 N N . ASN A 1 84 ? 50.406 12.285 -17.401 1.00 41.47 84 ASN A N 1
ATOM 633 C CA . ASN A 1 84 ? 49.938 11.516 -16.261 1.00 41.47 84 ASN A CA 1
ATOM 634 C C . ASN A 1 84 ? 48.430 11.734 -16.160 1.00 41.47 84 ASN A C 1
ATOM 636 O O . ASN A 1 84 ? 47.984 12.707 -15.552 1.00 41.47 84 ASN A O 1
ATOM 640 N N . ASP A 1 85 ? 47.674 10.859 -16.817 1.00 37.62 85 ASP A N 1
ATOM 641 C CA . ASP A 1 85 ? 46.238 10.771 -16.649 1.00 37.62 85 ASP A CA 1
ATOM 642 C C . ASP A 1 85 ? 46.006 10.335 -15.210 1.00 37.62 85 ASP A C 1
ATOM 644 O O . ASP A 1 85 ? 46.447 9.267 -14.769 1.00 37.62 85 ASP A O 1
ATOM 648 N N . SER A 1 86 ? 45.398 11.244 -14.457 1.00 40.66 86 SER A N 1
ATOM 649 C CA . SER A 1 86 ? 44.863 10.990 -13.139 1.00 40.66 86 SER A CA 1
ATOM 650 C C . SER A 1 86 ? 44.022 9.732 -13.231 1.00 40.66 86 SER A C 1
ATOM 652 O O . SER A 1 86 ? 42.956 9.706 -13.840 1.00 40.66 86 SER A O 1
ATOM 654 N N . GLN A 1 87 ? 44.569 8.665 -12.663 1.00 39.66 87 GLN A N 1
ATOM 655 C CA . GLN A 1 87 ? 43.876 7.428 -12.409 1.00 39.66 87 GLN A CA 1
ATOM 656 C C . GLN A 1 87 ? 42.779 7.788 -11.409 1.00 39.66 87 GLN A C 1
ATOM 658 O O . GLN A 1 87 ? 42.988 7.752 -10.196 1.00 39.66 87 GLN A O 1
ATOM 663 N N . ASP A 1 88 ? 41.639 8.234 -11.941 1.00 36.50 88 ASP A N 1
ATOM 664 C CA . ASP A 1 88 ? 40.385 8.299 -11.223 1.00 36.50 88 ASP A CA 1
ATOM 665 C C . ASP A 1 88 ? 40.173 6.886 -10.709 1.00 36.50 88 ASP A C 1
ATOM 667 O O . ASP A 1 88 ? 39.787 5.959 -11.429 1.00 36.50 88 ASP A O 1
ATOM 671 N N . HIS A 1 89 ? 40.537 6.720 -9.443 1.00 36.97 89 HIS A N 1
ATOM 672 C CA . HIS A 1 89 ? 40.077 5.653 -8.602 1.00 36.97 89 HIS A CA 1
ATOM 673 C C . HIS A 1 89 ? 38.553 5.726 -8.672 1.00 36.97 89 HIS A C 1
ATOM 675 O O . HIS A 1 89 ? 37.907 6.400 -7.871 1.00 36.97 89 HIS A O 1
ATOM 681 N N . LEU A 1 90 ? 37.981 5.019 -9.651 1.00 38.09 90 LEU A N 1
ATOM 682 C CA . LEU A 1 90 ? 36.695 4.367 -9.527 1.00 38.09 90 LEU A CA 1
ATOM 683 C C . LEU A 1 90 ? 36.830 3.547 -8.259 1.00 38.09 90 LEU A C 1
ATOM 685 O O . LEU A 1 90 ? 37.321 2.419 -8.257 1.00 38.09 90 LEU A O 1
ATOM 689 N N . SER A 1 91 ? 36.496 4.224 -7.164 1.00 38.09 91 SER A N 1
ATOM 690 C CA . SER A 1 91 ? 36.123 3.661 -5.898 1.00 38.09 91 SER A CA 1
ATOM 691 C C . SER A 1 91 ? 35.262 2.469 -6.256 1.00 38.09 91 SER A C 1
ATOM 693 O O . SER A 1 91 ? 34.102 2.600 -6.656 1.00 38.09 91 SER A O 1
ATOM 695 N N . SER A 1 92 ? 35.887 1.296 -6.192 1.00 38.34 92 SER A N 1
ATOM 696 C CA . SER A 1 92 ? 35.220 0.049 -5.909 1.00 38.34 92 SER A CA 1
ATOM 697 C C . SER A 1 92 ? 34.577 0.283 -4.549 1.00 38.34 92 SER A C 1
ATOM 699 O O . SER A 1 92 ? 35.117 -0.131 -3.524 1.00 38.34 92 SER A O 1
ATOM 701 N N . HIS A 1 93 ? 33.465 1.026 -4.548 1.00 36.12 93 HIS A N 1
ATOM 702 C CA . HIS A 1 93 ? 32.477 1.024 -3.498 1.00 36.12 93 HIS A CA 1
ATOM 703 C C . HIS A 1 93 ? 32.072 -0.432 -3.430 1.00 36.12 93 HIS A C 1
ATOM 705 O O . HIS A 1 93 ? 31.272 -0.913 -4.234 1.00 36.12 93 HIS A O 1
ATOM 711 N N . GLY A 1 94 ? 32.780 -1.152 -2.555 1.00 35.28 94 GLY A N 1
ATOM 712 C CA . GLY A 1 94 ? 32.469 -2.511 -2.192 1.00 35.28 94 GLY A CA 1
ATOM 713 C C . GLY A 1 94 ? 30.994 -2.488 -1.914 1.00 35.28 94 GLY A C 1
ATOM 714 O O . GLY A 1 94 ? 30.580 -1.716 -1.058 1.00 35.28 94 GLY A O 1
ATOM 715 N N . SER A 1 95 ? 30.265 -3.213 -2.762 1.00 43.56 95 SER A N 1
ATOM 716 C CA . SER A 1 95 ? 28.831 -3.428 -2.725 1.00 43.56 95 SER A CA 1
ATOM 717 C C . SER A 1 95 ? 28.240 -2.898 -1.426 1.00 43.56 95 SER A C 1
ATOM 719 O O . SER A 1 95 ? 28.188 -3.633 -0.434 1.00 43.56 95 SER A O 1
ATOM 721 N N . ASP A 1 96 ? 27.824 -1.626 -1.434 1.00 39.69 96 ASP A N 1
ATOM 722 C CA . ASP A 1 96 ? 26.783 -1.160 -0.535 1.00 39.69 96 ASP A CA 1
ATOM 723 C C . ASP A 1 96 ? 25.595 -1.984 -0.990 1.00 39.69 96 ASP A C 1
ATOM 725 O O . ASP A 1 96 ? 24.876 -1.668 -1.940 1.00 39.69 96 ASP A O 1
ATOM 729 N N . LYS A 1 97 ? 25.542 -3.190 -0.428 1.00 43.41 97 LYS A N 1
ATOM 730 C CA . LYS A 1 97 ? 24.466 -4.135 -0.553 1.00 43.41 97 LYS A CA 1
ATOM 731 C C . LYS A 1 97 ? 23.329 -3.333 0.027 1.00 43.41 97 LYS A C 1
ATOM 733 O O . LYS A 1 97 ? 23.247 -3.243 1.246 1.00 43.41 97 LYS A O 1
ATOM 738 N N . LEU A 1 98 ? 22.583 -2.646 -0.845 1.00 40.88 98 LEU A N 1
ATOM 739 C CA . LEU A 1 98 ? 21.382 -1.909 -0.497 1.00 40.88 98 LEU A CA 1
ATOM 740 C C . LEU A 1 98 ? 20.592 -2.883 0.360 1.00 40.88 98 LEU A C 1
ATOM 742 O O . LEU A 1 98 ? 20.067 -3.883 -0.135 1.00 40.88 98 LEU A O 1
ATOM 746 N N . SER A 1 99 ? 20.686 -2.686 1.670 1.00 37.78 99 SER A N 1
ATOM 747 C CA . SER A 1 99 ? 20.084 -3.564 2.641 1.00 37.78 99 SER A CA 1
ATOM 748 C C . SER A 1 99 ? 18.618 -3.199 2.555 1.00 37.78 99 SER A C 1
ATOM 750 O O . SER A 1 99 ? 18.137 -2.246 3.157 1.00 37.78 99 SER A O 1
ATOM 752 N N . TYR A 1 100 ? 17.906 -3.933 1.707 1.00 45.81 100 TYR A N 1
ATOM 753 C CA . TYR A 1 100 ? 16.452 -3.903 1.647 1.00 45.81 100 TYR A CA 1
ATOM 754 C C . TYR A 1 100 ? 15.834 -4.518 2.915 1.00 45.81 100 TYR A C 1
ATOM 756 O O . TYR A 1 100 ? 14.628 -4.745 2.939 1.00 45.81 100 TYR A O 1
ATOM 764 N N . GLU A 1 101 ? 16.637 -4.819 3.947 1.00 45.12 101 GLU A N 1
ATOM 765 C CA . GLU A 1 101 ? 16.163 -5.334 5.232 1.00 45.12 101 GLU A CA 1
ATOM 766 C C . GLU A 1 101 ? 15.287 -4.286 5.940 1.00 45.12 101 GLU A C 1
ATOM 768 O O . GLU A 1 101 ? 14.314 -4.660 6.596 1.00 45.12 101 GLU A O 1
ATOM 773 N N . ASP A 1 102 ? 15.507 -2.994 5.669 1.00 53.16 102 ASP A N 1
ATOM 774 C CA . ASP A 1 102 ? 14.549 -1.933 5.983 1.00 53.16 102 ASP A CA 1
ATOM 775 C C . ASP A 1 102 ? 13.491 -1.832 4.875 1.00 53.16 102 ASP A C 1
ATOM 777 O O . ASP A 1 102 ? 13.503 -0.947 4.013 1.00 53.16 102 ASP A O 1
ATOM 781 N N . HIS A 1 103 ? 12.539 -2.768 4.881 1.00 60.28 103 HIS A N 1
ATOM 782 C CA . HIS A 1 103 ? 11.337 -2.674 4.055 1.00 60.28 103 HIS A CA 1
ATOM 783 C C . HIS A 1 103 ? 10.517 -1.437 4.453 1.00 60.28 103 HIS A C 1
ATOM 785 O O . HIS A 1 103 ? 9.610 -1.502 5.284 1.00 60.28 103 HIS A O 1
ATOM 791 N N . SER A 1 104 ? 10.809 -0.293 3.831 1.00 79.38 104 SER A N 1
ATOM 792 C CA . SER A 1 104 ? 9.975 0.899 3.960 1.00 79.38 104 SER A CA 1
ATOM 793 C C . SER A 1 104 ? 8.573 0.587 3.424 1.00 79.38 104 SER A C 1
ATOM 795 O O . SER A 1 104 ? 8.382 0.270 2.244 1.00 79.38 104 SER A O 1
ATOM 797 N N . MET A 1 105 ? 7.567 0.671 4.300 1.00 89.31 105 MET A N 1
ATOM 798 C CA . MET A 1 105 ? 6.161 0.518 3.904 1.00 89.31 105 MET A CA 1
ATOM 799 C C . MET A 1 105 ? 5.780 1.529 2.826 1.00 89.31 105 MET A C 1
ATOM 801 O O . MET A 1 105 ? 5.064 1.185 1.886 1.00 89.31 105 MET A O 1
ATOM 805 N N . LEU A 1 106 ? 6.303 2.754 2.937 1.00 89.62 106 LEU A N 1
ATOM 806 C CA . LEU A 1 106 ? 6.067 3.802 1.959 1.00 89.62 106 LEU A CA 1
ATOM 807 C C . LEU A 1 106 ? 6.641 3.411 0.597 1.00 89.62 106 LEU A C 1
ATOM 809 O O . LEU A 1 106 ? 5.938 3.529 -0.402 1.00 89.62 106 LEU A O 1
ATOM 813 N N . LEU A 1 107 ? 7.861 2.861 0.554 1.00 87.12 107 LEU A N 1
ATOM 814 C CA . LEU A 1 107 ? 8.441 2.352 -0.691 1.00 87.12 107 LEU A CA 1
ATOM 815 C C . LEU A 1 107 ? 7.564 1.257 -1.310 1.00 87.12 107 LEU A C 1
ATOM 817 O O . LEU A 1 107 ? 7.289 1.302 -2.505 1.00 87.12 107 LEU A O 1
ATOM 821 N N . SER A 1 108 ? 7.081 0.308 -0.504 1.00 90.31 108 SER A N 1
ATOM 822 C CA . SER A 1 108 ? 6.191 -0.756 -0.993 1.00 90.31 108 SER A CA 1
ATOM 823 C C . SER A 1 108 ? 4.884 -0.191 -1.560 1.00 90.31 108 SER A C 1
ATOM 825 O O . SER A 1 108 ? 4.433 -0.631 -2.617 1.00 90.31 108 SER A O 1
ATOM 827 N N . ALA A 1 109 ? 4.302 0.825 -0.916 1.00 94.00 109 ALA A N 1
ATOM 828 C CA . ALA A 1 109 ? 3.120 1.517 -1.427 1.00 94.00 109 ALA A CA 1
ATOM 829 C C . ALA A 1 109 ? 3.404 2.276 -2.733 1.00 94.00 109 ALA A C 1
ATOM 831 O O . ALA A 1 109 ? 2.617 2.174 -3.672 1.00 94.00 109 ALA A O 1
ATOM 832 N N . CYS A 1 110 ? 4.535 2.982 -2.831 1.00 90.81 110 CYS A N 1
ATOM 833 C CA . CYS A 1 110 ? 4.954 3.655 -4.060 1.00 90.81 110 CYS A CA 1
ATOM 834 C C . CYS A 1 110 ? 5.142 2.657 -5.210 1.00 90.81 110 CYS A C 1
ATOM 836 O O . CYS A 1 110 ? 4.565 2.846 -6.278 1.00 90.81 110 CYS A O 1
ATOM 838 N N . VAL A 1 111 ? 5.858 1.551 -4.974 1.00 88.75 111 VAL A N 1
ATOM 839 C CA . VAL A 1 111 ? 6.049 0.482 -5.970 1.00 88.75 111 VAL A CA 1
ATOM 840 C C . VAL A 1 111 ? 4.707 -0.101 -6.406 1.00 88.75 111 VAL A C 1
ATOM 842 O O . VAL A 1 111 ? 4.489 -0.293 -7.597 1.00 88.75 111 VAL A O 1
ATOM 845 N N . MET A 1 112 ? 3.783 -0.338 -5.474 1.00 94.75 112 MET A N 1
ATOM 846 C CA . MET A 1 112 ? 2.436 -0.826 -5.780 1.00 94.75 112 MET A CA 1
ATOM 847 C C . MET A 1 112 ? 1.639 0.159 -6.660 1.00 94.75 112 MET A C 1
ATOM 849 O O . MET A 1 112 ? 0.961 -0.259 -7.599 1.00 94.75 112 MET A O 1
ATOM 853 N N . ILE A 1 113 ? 1.713 1.466 -6.386 1.00 93.56 113 ILE A N 1
ATOM 854 C CA . ILE A 1 113 ? 1.047 2.521 -7.175 1.00 93.56 113 ILE A CA 1
ATOM 855 C C . ILE A 1 113 ? 1.647 2.629 -8.575 1.00 93.56 113 ILE A C 1
ATOM 857 O O . ILE A 1 113 ? 0.908 2.641 -9.565 1.00 93.56 113 ILE A O 1
ATOM 861 N N . ASP A 1 114 ? 2.972 2.660 -8.674 1.00 88.00 114 ASP A N 1
ATOM 862 C CA . ASP A 1 114 ? 3.655 2.741 -9.959 1.00 88.00 114 ASP A CA 1
ATOM 863 C C . ASP A 1 114 ? 3.428 1.472 -10.787 1.00 88.00 114 ASP A C 1
ATOM 865 O O . ASP A 1 114 ? 3.119 1.560 -11.976 1.00 88.00 114 ASP A O 1
ATOM 869 N N . ALA A 1 115 ? 3.476 0.290 -10.168 1.00 87.56 115 ALA A N 1
ATOM 870 C CA . ALA A 1 115 ? 3.194 -0.971 -10.844 1.00 87.56 115 ALA A CA 1
ATOM 871 C C . ALA A 1 115 ? 1.796 -0.972 -11.481 1.00 87.56 115 ALA A C 1
ATOM 873 O O . ALA A 1 115 ? 1.673 -1.294 -12.665 1.00 87.56 115 ALA A O 1
ATOM 874 N N . LYS A 1 116 ? 0.761 -0.513 -10.763 1.00 91.38 116 LYS A N 1
ATOM 875 C CA . LYS A 1 116 ? -0.593 -0.358 -11.324 1.00 91.38 116 LYS A CA 1
ATOM 876 C C . LYS A 1 116 ? -0.629 0.642 -12.471 1.00 91.38 116 LYS A C 1
ATOM 878 O O . LYS A 1 116 ? -1.162 0.340 -13.541 1.00 91.38 116 LYS A O 1
ATOM 883 N N . LYS A 1 117 ? -0.012 1.814 -12.289 1.00 88.56 117 LYS A N 1
ATOM 884 C CA . LYS A 1 117 ? 0.089 2.858 -13.323 1.00 88.56 117 LYS A CA 1
ATOM 885 C C . LYS A 1 117 ? 0.727 2.328 -14.612 1.00 88.56 117 LYS A C 1
ATOM 887 O O . LYS A 1 117 ? 0.274 2.668 -15.705 1.00 88.56 117 LYS A O 1
ATOM 892 N N . PHE A 1 118 ? 1.739 1.472 -14.493 1.00 84.38 118 PHE A N 1
ATOM 893 C CA . PHE A 1 118 ? 2.440 0.854 -15.620 1.00 84.38 118 PHE A CA 1
ATOM 894 C C . PHE A 1 118 ? 1.874 -0.512 -16.044 1.00 84.38 118 PHE A C 1
ATOM 896 O O . PHE A 1 118 ? 2.424 -1.139 -16.949 1.00 84.38 118 PHE A O 1
ATOM 903 N N . LYS A 1 119 ? 0.753 -0.953 -15.456 1.00 85.75 119 LYS A N 1
ATOM 904 C CA . LYS A 1 119 ? 0.085 -2.240 -15.729 1.00 85.75 119 LYS A CA 1
ATOM 905 C C . LYS A 1 119 ? 0.969 -3.475 -15.472 1.00 85.75 119 LYS A C 1
ATOM 907 O O . LYS A 1 119 ? 0.795 -4.507 -16.118 1.00 85.75 119 LYS A O 1
ATOM 912 N N . MET A 1 120 ? 1.892 -3.392 -14.514 1.00 84.31 120 MET A N 1
ATOM 913 C CA . MET A 1 120 ? 2.755 -4.490 -14.064 1.00 84.31 120 MET A CA 1
ATOM 914 C C . MET A 1 120 ? 2.056 -5.316 -12.967 1.00 84.31 120 MET A C 1
ATOM 916 O O . MET A 1 120 ? 2.379 -5.201 -11.785 1.00 84.31 120 MET A O 1
ATOM 920 N N . LYS A 1 121 ? 1.081 -6.150 -13.353 1.00 89.56 121 LYS A N 1
ATOM 921 C CA . LYS A 1 121 ? 0.195 -6.864 -12.406 1.00 89.56 121 LYS A CA 1
ATOM 922 C C . LYS A 1 121 ? 0.938 -7.707 -11.365 1.00 89.56 121 LYS A C 1
ATOM 924 O O . LYS A 1 121 ? 0.579 -7.680 -10.192 1.00 89.56 121 LYS A O 1
ATOM 929 N N . ASP A 1 122 ? 1.976 -8.435 -11.771 1.00 84.44 122 ASP A N 1
ATOM 930 C CA . ASP A 1 122 ? 2.709 -9.314 -10.851 1.00 84.44 122 ASP A CA 1
ATOM 931 C C . ASP A 1 122 ? 3.463 -8.512 -9.783 1.00 84.44 122 ASP A C 1
ATOM 933 O O . ASP A 1 122 ? 3.456 -8.886 -8.610 1.00 84.44 122 ASP A O 1
ATOM 937 N N . LEU A 1 123 ? 4.059 -7.379 -10.170 1.00 85.56 123 LEU A N 1
ATOM 938 C CA . LEU A 1 123 ? 4.758 -6.484 -9.247 1.00 85.56 123 LEU A CA 1
ATOM 939 C C . LEU A 1 123 ? 3.780 -5.776 -8.304 1.00 85.56 123 LEU A C 1
ATOM 941 O O . LEU A 1 123 ? 4.048 -5.673 -7.110 1.00 85.56 123 LEU A O 1
ATOM 945 N N . GLU A 1 124 ? 2.629 -5.341 -8.822 1.00 92.75 124 GLU A N 1
ATOM 946 C CA . GLU A 1 124 ? 1.546 -4.762 -8.023 1.00 92.75 124 GLU A CA 1
ATOM 947 C C . GLU A 1 124 ? 1.080 -5.745 -6.940 1.00 92.75 124 GLU A C 1
ATOM 949 O O . GLU A 1 124 ? 1.012 -5.389 -5.764 1.00 92.75 124 GLU A O 1
ATOM 954 N N . ILE A 1 125 ? 0.832 -7.008 -7.311 1.00 91.44 125 ILE A N 1
ATOM 955 C CA . ILE A 1 125 ? 0.417 -8.064 -6.378 1.00 91.44 125 ILE A CA 1
ATOM 956 C C . ILE A 1 125 ? 1.506 -8.343 -5.336 1.00 91.44 125 ILE A C 1
ATOM 958 O O . ILE A 1 125 ? 1.194 -8.459 -4.150 1.00 91.44 125 ILE A O 1
ATOM 962 N N . GLN A 1 126 ? 2.773 -8.444 -5.747 1.00 87.12 126 GLN A N 1
ATOM 963 C CA . GLN A 1 126 ? 3.889 -8.684 -4.826 1.00 87.12 126 GLN A CA 1
ATOM 964 C C . GLN A 1 126 ? 4.047 -7.542 -3.818 1.00 87.12 126 GLN A C 1
ATOM 966 O O . GLN A 1 126 ? 4.104 -7.799 -2.615 1.00 87.12 126 GLN A O 1
ATOM 971 N N . ALA A 1 127 ? 4.049 -6.293 -4.289 1.00 91.00 127 ALA A N 1
ATOM 972 C CA . ALA A 1 127 ? 4.165 -5.113 -3.439 1.00 91.00 127 ALA A CA 1
ATOM 973 C C . ALA A 1 127 ? 2.973 -4.988 -2.476 1.00 91.00 127 ALA A C 1
ATOM 975 O O . ALA A 1 127 ? 3.168 -4.765 -1.281 1.00 91.00 127 ALA A O 1
ATOM 976 N N . LYS A 1 128 ? 1.749 -5.232 -2.964 1.00 95.88 128 LYS A N 1
ATOM 977 C CA . LYS A 1 128 ? 0.532 -5.288 -2.140 1.00 95.88 128 LYS A CA 1
ATOM 978 C C . LYS A 1 128 ? 0.642 -6.335 -1.031 1.00 95.88 128 LYS A C 1
ATOM 980 O O . LYS A 1 128 ? 0.378 -6.034 0.131 1.00 95.88 128 LYS A O 1
ATOM 985 N N . ASN A 1 129 ? 1.040 -7.559 -1.374 1.00 93.19 129 ASN A N 1
ATOM 986 C CA . ASN A 1 129 ? 1.143 -8.655 -0.410 1.00 93.19 129 ASN A CA 1
ATOM 987 C C . ASN A 1 129 ? 2.225 -8.390 0.643 1.00 93.19 129 ASN A C 1
ATOM 989 O O . ASN A 1 129 ? 1.981 -8.615 1.828 1.00 93.19 129 ASN A O 1
ATOM 993 N N . ALA A 1 130 ? 3.387 -7.877 0.230 1.00 90.06 130 ALA A N 1
ATOM 994 C CA . ALA A 1 130 ? 4.458 -7.493 1.146 1.00 90.06 130 ALA A CA 1
ATOM 995 C C . ALA A 1 130 ? 3.993 -6.398 2.118 1.00 90.06 130 ALA A C 1
ATOM 997 O O . ALA A 1 130 ? 4.170 -6.520 3.331 1.00 90.06 130 ALA A O 1
ATOM 998 N N . LEU A 1 131 ? 3.316 -5.373 1.596 1.00 94.50 131 LEU A N 1
ATOM 999 C CA . LEU A 1 131 ? 2.795 -4.270 2.393 1.00 94.50 131 LEU A CA 1
ATOM 1000 C C . LEU A 1 131 ? 1.765 -4.742 3.428 1.00 94.50 131 LEU A C 1
ATOM 1002 O O . LEU A 1 131 ? 1.881 -4.404 4.603 1.00 94.50 131 LEU A O 1
ATOM 1006 N N . VAL A 1 132 ? 0.790 -5.563 3.024 1.00 96.31 132 VAL A N 1
ATOM 1007 C CA . VAL A 1 132 ? -0.235 -6.108 3.933 1.00 96.31 132 VAL A CA 1
ATOM 1008 C C . VAL A 1 132 ? 0.373 -7.038 4.989 1.00 96.31 132 VAL A C 1
ATOM 1010 O O . VAL A 1 132 ? -0.111 -7.066 6.120 1.00 96.31 132 VAL A O 1
ATOM 1013 N N . ALA A 1 133 ? 1.434 -7.778 4.656 1.00 92.50 133 ALA A N 1
ATOM 1014 C CA . ALA A 1 133 ? 2.114 -8.662 5.601 1.00 92.50 133 ALA A CA 1
ATOM 1015 C C . ALA A 1 133 ? 2.897 -7.892 6.678 1.00 92.50 133 ALA A C 1
ATOM 1017 O O . ALA A 1 133 ? 2.868 -8.274 7.848 1.00 92.50 133 ALA A O 1
ATOM 1018 N N . VAL A 1 134 ? 3.576 -6.807 6.297 1.00 92.81 134 VAL A N 1
ATOM 1019 C CA . VAL A 1 134 ? 4.461 -6.043 7.192 1.00 92.81 134 VAL A CA 1
ATOM 1020 C C . VAL A 1 134 ? 3.710 -4.956 7.973 1.00 92.81 134 VAL A C 1
ATOM 1022 O O . VAL A 1 134 ? 4.035 -4.679 9.125 1.00 92.81 134 VAL A O 1
ATOM 1025 N N . ALA A 1 135 ? 2.668 -4.350 7.403 1.00 94.88 135 ALA A N 1
ATOM 1026 C CA . ALA A 1 135 ? 1.980 -3.214 8.020 1.00 94.88 135 ALA A CA 1
ATOM 1027 C C . ALA A 1 135 ? 1.490 -3.441 9.471 1.00 94.88 135 ALA A C 1
ATOM 1029 O O . ALA A 1 135 ? 1.666 -2.539 10.295 1.00 94.88 135 ALA A O 1
ATOM 1030 N N . PRO A 1 136 ? 0.941 -4.615 9.854 1.00 94.38 136 PRO A N 1
ATOM 1031 C CA . PRO A 1 136 ? 0.477 -4.840 11.222 1.00 94.38 136 PRO A CA 1
ATOM 1032 C C . PRO A 1 136 ? 1.578 -4.810 12.291 1.00 94.38 136 PRO A C 1
ATOM 1034 O O . PRO A 1 136 ? 1.264 -4.575 13.460 1.00 94.38 136 PRO A O 1
ATOM 1037 N N . SER A 1 137 ? 2.844 -5.076 11.945 1.00 93.44 137 SER A N 1
ATOM 1038 C CA . SER A 1 137 ? 3.969 -4.989 12.890 1.00 93.44 137 SER A CA 1
ATOM 1039 C C . SER A 1 137 ? 4.559 -3.582 12.978 1.00 93.44 137 SER A C 1
ATOM 1041 O O . SER A 1 137 ? 5.194 -3.257 13.978 1.00 93.44 137 SER A O 1
ATOM 1043 N N . LEU A 1 138 ? 4.293 -2.729 11.987 1.00 93.25 138 LEU A N 1
ATOM 1044 C CA . LEU A 1 138 ? 4.848 -1.381 11.871 1.00 93.25 138 LEU A CA 1
ATOM 1045 C C . LEU A 1 138 ? 3.808 -0.275 12.091 1.00 93.25 138 LEU A C 1
ATOM 1047 O O . LEU A 1 138 ? 4.023 0.867 11.691 1.00 93.25 138 LEU A O 1
ATOM 1051 N N . THR A 1 139 ? 2.693 -0.565 12.767 1.00 94.19 139 THR A N 1
ATOM 1052 C CA . THR A 1 139 ? 1.658 0.451 13.019 1.00 94.19 139 THR A CA 1
ATOM 1053 C C . THR A 1 139 ? 2.171 1.639 13.821 1.00 94.19 139 THR A C 1
ATOM 1055 O O . THR A 1 139 ? 1.664 2.739 13.646 1.00 94.19 139 THR A O 1
ATOM 1058 N N . GLU A 1 140 ? 3.187 1.450 14.670 1.00 92.12 140 GLU A N 1
ATOM 1059 C CA . GLU A 1 140 ? 3.819 2.526 15.451 1.00 92.12 140 GLU A CA 1
ATOM 1060 C C . GLU A 1 140 ? 4.896 3.316 14.689 1.00 92.12 140 GLU A C 1
ATOM 1062 O O . GLU A 1 140 ? 5.365 4.340 15.176 1.00 92.12 140 GLU A O 1
ATOM 1067 N N . HIS A 1 141 ? 5.243 2.902 13.468 1.00 92.25 141 HIS A N 1
ATOM 1068 C CA . HIS A 1 141 ? 6.217 3.608 12.643 1.00 92.25 141 HIS A CA 1
ATOM 1069 C C . HIS A 1 141 ? 5.697 4.995 12.220 1.00 92.25 141 HIS A C 1
ATOM 1071 O O . HIS A 1 141 ? 4.490 5.185 12.014 1.00 92.25 141 HIS A O 1
ATOM 1077 N N . ALA A 1 142 ? 6.605 5.966 12.065 1.00 88.12 142 ALA A N 1
ATOM 1078 C CA . ALA A 1 142 ? 6.268 7.337 11.668 1.00 88.12 142 ALA A CA 1
ATOM 1079 C C . ALA A 1 142 ? 5.587 7.378 10.287 1.00 88.12 142 ALA A C 1
ATOM 1081 O O . ALA A 1 142 ? 4.538 8.002 10.124 1.00 88.12 142 ALA A O 1
ATOM 1082 N N . ASP A 1 143 ? 6.118 6.610 9.335 1.00 89.69 143 ASP A N 1
ATOM 1083 C CA . ASP A 1 143 ? 5.618 6.565 7.953 1.00 89.69 143 ASP A CA 1
ATOM 1084 C C . ASP A 1 143 ? 4.281 5.843 7.792 1.00 89.69 143 ASP A C 1
ATOM 1086 O O . ASP A 1 143 ? 3.682 5.894 6.719 1.00 89.69 143 ASP A O 1
ATOM 1090 N N . PHE A 1 144 ? 3.795 5.147 8.822 1.00 94.94 144 PHE A N 1
ATOM 1091 C CA . PHE A 1 144 ? 2.597 4.319 8.705 1.00 94.94 144 PHE A CA 1
ATOM 1092 C C . PHE A 1 144 ? 1.368 5.135 8.265 1.00 94.94 144 PHE A C 1
ATOM 1094 O O . PHE A 1 144 ? 0.653 4.746 7.342 1.00 94.94 144 PHE A O 1
ATOM 1101 N N . ILE A 1 145 ? 1.154 6.301 8.883 1.00 96.56 145 ILE A N 1
ATOM 1102 C CA . ILE A 1 145 ? 0.026 7.186 8.556 1.00 96.56 145 ILE A CA 1
ATOM 1103 C C . ILE A 1 145 ? 0.180 7.769 7.149 1.00 96.56 145 ILE A C 1
ATOM 1105 O O . ILE A 1 145 ? -0.759 7.697 6.359 1.00 96.56 145 ILE A O 1
ATOM 1109 N N . PHE A 1 146 ? 1.378 8.253 6.806 1.00 95.00 146 PHE A N 1
ATOM 1110 C CA . PHE A 1 146 ? 1.668 8.774 5.469 1.00 95.00 146 PHE A CA 1
ATOM 1111 C C . PHE A 1 146 ? 1.472 7.719 4.381 1.00 95.00 146 PHE A C 1
ATOM 1113 O O . PHE A 1 146 ? 0.941 8.021 3.318 1.00 95.00 146 PHE A O 1
ATOM 1120 N N . THR A 1 147 ? 1.842 6.468 4.658 1.00 96.19 147 THR A N 1
ATOM 1121 C CA . THR A 1 147 ? 1.646 5.344 3.736 1.00 96.19 147 THR A CA 1
ATOM 1122 C C . THR A 1 147 ? 0.160 5.125 3.456 1.00 96.19 147 THR A C 1
ATOM 1124 O O . THR A 1 147 ? -0.229 4.989 2.299 1.00 96.19 147 THR A O 1
ATOM 1127 N N . ILE A 1 148 ? -0.691 5.148 4.487 1.00 97.69 148 ILE A N 1
ATOM 1128 C CA . ILE A 1 148 ? -2.146 5.017 4.316 1.00 97.69 148 ILE A CA 1
ATOM 1129 C C . ILE A 1 148 ? -2.709 6.162 3.480 1.00 97.69 148 ILE A C 1
ATOM 1131 O O . ILE A 1 148 ? -3.442 5.916 2.525 1.00 97.69 148 ILE A O 1
ATOM 1135 N N . GLU A 1 149 ? -2.370 7.403 3.826 1.00 96.94 149 GLU A N 1
ATOM 1136 C CA . GLU A 1 149 ? -2.839 8.574 3.083 1.00 96.94 149 GLU A CA 1
ATOM 1137 C C . GLU A 1 149 ? -2.389 8.521 1.622 1.00 96.94 149 GLU A C 1
ATOM 1139 O O . GLU A 1 149 ? -3.165 8.838 0.721 1.00 96.94 149 GLU A O 1
ATOM 1144 N N . HIS A 1 150 ? -1.162 8.060 1.373 1.00 96.44 150 HIS A N 1
ATOM 1145 C CA . HIS A 1 150 ? -0.633 7.888 0.028 1.00 96.44 150 HIS A CA 1
ATOM 1146 C C . HIS A 1 150 ? -1.430 6.846 -0.768 1.00 96.44 150 HIS A C 1
ATOM 1148 O O . HIS A 1 150 ? -1.831 7.121 -1.900 1.00 96.44 150 HIS A O 1
ATOM 1154 N N . ILE A 1 151 ? -1.741 5.688 -0.174 1.00 97.62 151 ILE A N 1
ATOM 1155 C CA . ILE A 1 151 ? -2.568 4.664 -0.830 1.00 97.62 151 ILE A CA 1
ATOM 1156 C C . ILE A 1 151 ? -3.961 5.216 -1.126 1.00 97.62 151 ILE A C 1
ATOM 1158 O O . ILE A 1 151 ? -4.384 5.148 -2.271 1.00 97.62 151 ILE A O 1
ATOM 1162 N N . LEU A 1 152 ? -4.650 5.816 -0.150 1.00 97.00 152 LEU A N 1
ATOM 1163 C CA . LEU A 1 152 ? -6.015 6.330 -0.345 1.00 97.00 152 LEU A CA 1
ATOM 1164 C C . LEU A 1 152 ? -6.082 7.454 -1.386 1.00 97.00 152 LEU A C 1
ATOM 1166 O O . LEU A 1 152 ? -7.063 7.575 -2.118 1.00 97.00 152 LEU A O 1
ATOM 1170 N N . LYS A 1 153 ? -5.026 8.266 -1.491 1.00 96.12 153 LYS A N 1
ATOM 1171 C CA . LYS A 1 153 ? -4.936 9.336 -2.488 1.00 96.12 153 LYS A CA 1
ATOM 1172 C C . LYS A 1 153 ? -4.798 8.799 -3.916 1.00 96.12 153 LYS A C 1
ATOM 1174 O O . LYS A 1 153 ? -5.363 9.387 -4.841 1.00 96.12 153 LYS A O 1
ATOM 1179 N N . HIS A 1 154 ? -4.026 7.726 -4.101 1.00 95.56 154 HIS A N 1
ATOM 1180 C CA . HIS A 1 154 ? -3.646 7.209 -5.421 1.00 95.56 154 HIS A CA 1
ATOM 1181 C C . HIS A 1 154 ? -4.451 5.975 -5.872 1.00 95.56 154 HIS A C 1
ATOM 1183 O O . HIS A 1 154 ? -4.626 5.779 -7.073 1.00 95.56 154 HIS A O 1
ATOM 1189 N N . TYR A 1 155 ? -4.991 5.190 -4.940 1.00 92.69 155 TYR A N 1
ATOM 1190 C CA . TYR A 1 155 ? -5.980 4.134 -5.163 1.00 92.69 155 TYR A CA 1
ATOM 1191 C C . TYR A 1 155 ? -7.339 4.601 -4.633 1.00 92.69 155 TYR A C 1
ATOM 1193 O O . TYR A 1 155 ? -7.709 4.336 -3.492 1.00 92.69 155 TYR A O 1
ATOM 1201 N N . GLN A 1 156 ? -8.083 5.313 -5.478 1.00 90.25 156 GLN A N 1
ATOM 1202 C CA . GLN A 1 156 ? -9.419 5.828 -5.141 1.00 90.25 156 GLN A CA 1
ATOM 1203 C C . GLN A 1 156 ? -10.536 4.793 -5.343 1.00 90.25 156 GLN A C 1
ATOM 1205 O O . GLN A 1 156 ? -11.714 5.102 -5.177 1.00 90.25 156 GLN A O 1
ATOM 1210 N N . ASP A 1 157 ? -10.183 3.579 -5.754 1.00 91.88 157 ASP A N 1
ATOM 1211 C CA . ASP A 1 157 ? -11.118 2.477 -5.895 1.00 91.88 157 ASP A CA 1
ATOM 1212 C C . ASP A 1 157 ? -11.311 1.728 -4.571 1.00 91.88 157 ASP A C 1
ATOM 1214 O O . ASP A 1 157 ? -10.594 1.912 -3.585 1.00 91.88 157 ASP A O 1
ATOM 1218 N N . HIS A 1 158 ? -12.298 0.833 -4.562 1.00 95.06 158 HIS A N 1
ATOM 1219 C CA . HIS A 1 158 ? -12.553 -0.040 -3.420 1.00 95.06 158 HIS A CA 1
ATOM 1220 C C . HIS A 1 158 ? -11.327 -0.911 -3.079 1.00 95.06 158 HIS A C 1
ATOM 1222 O O . HIS A 1 158 ? -11.152 -1.319 -1.931 1.00 95.06 158 HIS A O 1
ATOM 1228 N N . GLU A 1 159 ? -10.455 -1.193 -4.050 1.00 95.25 159 GLU A N 1
ATOM 1229 C CA . GLU A 1 159 ? -9.235 -1.961 -3.808 1.00 95.25 159 GLU A CA 1
ATOM 1230 C C . GLU A 1 159 ? -8.266 -1.211 -2.882 1.00 95.25 159 GLU A C 1
ATOM 1232 O O . GLU A 1 159 ? -7.770 -1.806 -1.926 1.00 95.25 159 GLU A O 1
ATOM 1237 N N . GLY A 1 160 ? -8.049 0.093 -3.090 1.00 96.44 160 GLY A N 1
ATOM 1238 C CA . GLY A 1 160 ? -7.240 0.916 -2.182 1.00 96.44 160 GLY A CA 1
ATOM 1239 C C . GLY A 1 160 ? -7.739 0.890 -0.744 1.00 96.44 160 GLY A C 1
ATOM 1240 O O . GLY A 1 160 ? -6.958 0.712 0.196 1.00 96.44 160 GLY A O 1
ATOM 1241 N N . LEU A 1 161 ? -9.057 1.011 -0.577 1.00 97.38 161 LEU A N 1
ATOM 1242 C CA . LEU A 1 161 ? -9.700 0.931 0.729 1.00 97.38 161 LEU A CA 1
ATOM 1243 C C . LEU A 1 161 ? -9.510 -0.450 1.376 1.00 97.38 161 LEU A C 1
ATOM 1245 O O . LEU A 1 161 ? -9.142 -0.519 2.549 1.00 97.38 161 LEU A O 1
ATOM 1249 N N . ASP A 1 162 ? -9.701 -1.541 0.627 1.00 97.81 162 ASP A N 1
ATOM 1250 C CA . ASP A 1 162 ? -9.501 -2.908 1.133 1.00 97.81 162 ASP A CA 1
ATOM 1251 C C . ASP A 1 162 ? -8.060 -3.133 1.608 1.00 97.81 162 ASP A C 1
ATOM 1253 O O . ASP A 1 162 ? -7.838 -3.647 2.706 1.00 97.81 162 ASP A O 1
ATOM 1257 N N . ILE A 1 163 ? -7.070 -2.678 0.834 1.00 97.81 163 ILE A N 1
ATOM 1258 C CA . ILE A 1 163 ? -5.650 -2.774 1.204 1.00 97.81 163 ILE A CA 1
ATOM 1259 C C . ILE A 1 163 ? -5.411 -2.093 2.555 1.00 97.81 163 ILE A C 1
ATOM 1261 O O . ILE A 1 163 ? -4.875 -2.707 3.482 1.00 97.81 163 ILE A O 1
ATOM 1265 N N . VAL A 1 164 ? -5.866 -0.848 2.694 1.00 98.00 164 VAL A N 1
ATOM 1266 C CA . VAL A 1 164 ? -5.712 -0.055 3.920 1.00 98.00 164 VAL A CA 1
ATOM 1267 C C . VAL A 1 164 ? -6.425 -0.709 5.105 1.00 98.00 164 VAL A C 1
ATOM 1269 O O . VAL A 1 164 ? -5.864 -0.795 6.201 1.00 98.00 164 VAL A O 1
ATOM 1272 N N . LEU A 1 165 ? -7.633 -1.236 4.901 1.00 97.88 165 LEU A N 1
ATOM 1273 C CA . LEU A 1 165 ? -8.364 -1.959 5.940 1.00 97.88 165 LEU A CA 1
ATOM 1274 C C . LEU A 1 165 ? -7.599 -3.200 6.403 1.00 97.88 165 LEU A C 1
ATOM 1276 O O . LEU A 1 165 ? -7.493 -3.432 7.609 1.00 97.88 165 LEU A O 1
ATOM 1280 N N . ARG A 1 166 ? -7.013 -3.973 5.485 1.00 97.69 166 ARG A N 1
ATOM 1281 C CA . ARG A 1 166 ? -6.211 -5.161 5.825 1.00 97.69 166 ARG A CA 1
ATOM 1282 C C . ARG A 1 166 ? -4.934 -4.806 6.586 1.00 97.69 166 ARG A C 1
ATOM 1284 O O . ARG A 1 166 ? -4.562 -5.546 7.494 1.00 97.69 166 ARG A O 1
ATOM 1291 N N . MET A 1 167 ? -4.319 -3.660 6.291 1.00 97.56 167 MET A N 1
ATOM 1292 C CA . MET A 1 167 ? -3.169 -3.136 7.041 1.00 97.56 167 MET A CA 1
ATOM 1293 C C . MET A 1 167 ? -3.540 -2.732 8.481 1.00 97.56 167 MET A C 1
ATOM 1295 O O . MET A 1 167 ? -2.787 -2.990 9.419 1.00 97.56 167 MET A O 1
ATOM 1299 N N . ILE A 1 168 ? -4.700 -2.093 8.669 1.00 97.31 168 ILE A N 1
ATOM 1300 C CA . ILE A 1 168 ? -5.095 -1.437 9.928 1.00 97.31 168 ILE A CA 1
ATOM 1301 C C . ILE A 1 168 ? -5.832 -2.379 10.892 1.00 97.31 168 ILE A C 1
ATOM 1303 O O . ILE A 1 168 ? -5.568 -2.371 12.103 1.00 97.31 168 ILE A O 1
ATOM 1307 N N . ARG A 1 169 ? -6.776 -3.181 10.377 1.00 96.12 169 ARG A N 1
ATOM 1308 C CA . ARG A 1 169 ? -7.735 -3.975 11.173 1.00 96.12 169 ARG A CA 1
ATOM 1309 C C . ARG A 1 169 ? -7.086 -4.819 12.282 1.00 96.12 169 ARG A C 1
ATOM 1311 O O . ARG A 1 169 ? -7.602 -4.773 13.401 1.00 96.12 169 ARG A O 1
ATOM 1318 N N . PRO A 1 170 ? -5.951 -5.523 12.066 1.00 95.62 170 PRO A N 1
ATOM 1319 C CA . PRO A 1 170 ? -5.358 -6.381 13.098 1.00 95.62 170 PRO A CA 1
ATOM 1320 C C . PRO A 1 170 ? -4.988 -5.663 14.406 1.00 95.62 170 PRO A C 1
ATOM 1322 O O . PRO A 1 170 ? -4.987 -6.280 15.477 1.00 95.62 170 PRO A O 1
ATOM 1325 N N . LYS A 1 171 ? -4.662 -4.366 14.334 1.00 95.50 171 LYS A N 1
ATOM 1326 C CA . LYS A 1 171 ? -4.234 -3.555 15.485 1.00 95.50 171 LYS A CA 1
ATOM 1327 C C . LYS A 1 171 ? -5.274 -2.529 15.924 1.00 95.50 171 LYS A C 1
ATOM 1329 O O . LYS A 1 171 ? -5.284 -2.168 17.099 1.00 95.50 171 LYS A O 1
ATOM 1334 N N . PHE A 1 172 ? -6.162 -2.095 15.031 1.00 95.69 172 PHE A N 1
ATOM 1335 C CA . PHE A 1 172 ? -7.133 -1.029 15.297 1.00 95.69 172 PHE A CA 1
ATOM 1336 C C . PHE A 1 172 ? -8.034 -1.295 16.508 1.00 95.69 172 PHE A C 1
ATOM 1338 O O . PHE A 1 172 ? -8.151 -0.444 17.387 1.00 95.69 172 PHE A O 1
ATOM 1345 N N . LEU A 1 173 ? -8.620 -2.494 16.593 1.00 91.38 173 LEU A N 1
ATOM 1346 C CA . LEU A 1 173 ? -9.529 -2.856 17.689 1.00 91.38 173 LEU A CA 1
ATOM 1347 C C . LEU A 1 173 ? -8.805 -2.920 19.045 1.00 91.38 173 LEU A C 1
ATOM 1349 O O . LEU A 1 173 ? -9.382 -2.615 20.086 1.00 91.38 173 LEU A O 1
ATOM 1353 N N . LYS A 1 174 ? -7.518 -3.288 19.030 1.00 93.50 174 LYS A N 1
ATOM 1354 C CA . LYS A 1 174 ? -6.717 -3.547 20.235 1.00 93.50 174 LYS A CA 1
ATOM 1355 C C . LYS A 1 174 ? -6.003 -2.299 20.757 1.00 93.50 174 LYS A C 1
ATOM 1357 O O . LYS A 1 174 ? -5.799 -2.175 21.959 1.00 93.50 174 LYS A O 1
ATOM 1362 N N . SER A 1 175 ? -5.612 -1.376 19.875 1.00 95.69 175 SER A N 1
ATOM 1363 C CA . SER A 1 175 ? -4.785 -0.215 20.226 1.00 95.69 175 SER A CA 1
ATOM 1364 C C . SER A 1 175 ? -5.594 1.083 20.230 1.00 95.69 175 SER A C 1
ATOM 1366 O O . SER A 1 175 ? -6.071 1.561 19.200 1.00 95.69 175 SER A O 1
ATOM 1368 N N . LEU A 1 176 ? -5.731 1.707 21.406 1.00 93.50 176 LEU A N 1
ATOM 1369 C CA . LEU A 1 176 ? -6.301 3.055 21.518 1.00 93.50 176 LEU A CA 1
ATOM 1370 C C . LEU A 1 176 ? -5.398 4.114 20.863 1.00 93.50 176 LEU A C 1
ATOM 1372 O O . LEU A 1 176 ? -5.907 5.055 20.257 1.00 93.50 176 LEU A O 1
ATOM 1376 N N . GLY A 1 177 ? -4.072 3.950 20.953 1.00 95.12 177 GLY A N 1
ATOM 1377 C CA . GLY A 1 177 ? -3.102 4.849 20.319 1.00 95.12 177 GLY A CA 1
ATOM 1378 C C . GLY A 1 177 ? -3.272 4.885 18.802 1.00 95.12 177 GLY A C 1
ATOM 1379 O O . GLY A 1 177 ? -3.385 5.960 18.216 1.00 95.12 177 GLY A O 1
ATOM 1380 N N . MET A 1 178 ? -3.430 3.711 18.190 1.00 95.25 178 MET A N 1
ATOM 1381 C CA . MET A 1 178 ? -3.702 3.563 16.761 1.00 95.25 178 MET A CA 1
ATOM 1382 C C . MET A 1 178 ? -4.991 4.282 16.336 1.00 95.25 178 MET A C 1
ATOM 1384 O O . MET A 1 178 ? -4.992 5.041 15.368 1.00 95.25 178 MET A O 1
ATOM 1388 N N . ARG A 1 179 ? -6.080 4.109 17.100 1.00 95.88 179 ARG A N 1
ATOM 1389 C CA . ARG A 1 179 ? -7.359 4.798 16.852 1.00 95.88 179 ARG A CA 1
ATOM 1390 C C . ARG A 1 179 ? -7.216 6.320 16.887 1.00 95.88 179 ARG A C 1
ATOM 1392 O O . ARG A 1 179 ? -7.758 7.004 16.026 1.00 95.88 179 ARG A O 1
ATOM 1399 N N . ARG A 1 180 ? -6.456 6.852 17.851 1.00 96.31 180 ARG A N 1
ATOM 1400 C CA . ARG A 1 180 ? -6.182 8.297 17.949 1.00 96.31 180 ARG A CA 1
ATOM 1401 C C . ARG A 1 180 ? -5.372 8.803 16.756 1.00 96.31 180 ARG A C 1
ATOM 1403 O O . ARG A 1 180 ? -5.736 9.818 16.174 1.00 96.31 180 ARG A O 1
ATOM 1410 N N . ARG A 1 181 ? -4.315 8.087 16.360 1.00 96.25 181 ARG A N 1
ATOM 1411 C CA . ARG A 1 181 ? -3.458 8.473 15.223 1.00 96.25 181 ARG A CA 1
ATOM 1412 C C . ARG A 1 181 ? -4.211 8.468 13.892 1.00 96.25 181 ARG A C 1
ATOM 1414 O O . ARG A 1 181 ? -4.003 9.358 13.076 1.00 96.25 181 ARG A O 1
ATOM 1421 N N . LEU A 1 182 ? -5.132 7.524 13.700 1.00 97.00 182 LEU A N 1
ATOM 1422 C CA . LEU A 1 182 ? -5.968 7.453 12.499 1.00 97.00 182 LEU A CA 1
ATOM 1423 C C . LEU A 1 182 ? -7.109 8.472 12.455 1.00 97.00 182 LEU A C 1
ATOM 1425 O O . LEU A 1 182 ? -7.728 8.625 11.406 1.00 97.00 182 LEU A O 1
ATOM 1429 N N . GLN A 1 183 ? -7.400 9.186 13.546 1.00 97.12 183 GLN A N 1
ATOM 1430 C CA . GLN A 1 183 ? -8.563 10.071 13.614 1.00 97.12 183 GLN A CA 1
ATOM 1431 C C . GLN A 1 183 ? -8.552 11.146 12.516 1.00 97.12 183 GLN A C 1
ATOM 1433 O O . GLN A 1 183 ? -9.598 11.444 11.944 1.00 97.12 183 GLN A O 1
ATOM 1438 N N . ALA A 1 184 ? -7.385 11.720 12.209 1.00 97.25 184 ALA A N 1
ATOM 1439 C CA . ALA A 1 184 ? -7.247 12.697 11.130 1.00 97.25 184 ALA A CA 1
ATOM 1440 C C . ALA A 1 184 ? -7.522 12.063 9.755 1.00 97.25 184 ALA A C 1
ATOM 1442 O O . ALA A 1 184 ? -8.331 12.583 8.991 1.00 97.25 184 ALA A O 1
ATOM 1443 N N . VAL A 1 185 ? -6.940 10.890 9.489 1.00 97.50 185 VAL A N 1
ATOM 1444 C CA . VAL A 1 185 ? -7.132 10.150 8.231 1.00 97.50 185 VAL A CA 1
ATOM 1445 C C . VAL A 1 185 ? -8.598 9.767 8.028 1.00 97.50 185 VAL A C 1
ATOM 1447 O O . VAL A 1 185 ? -9.131 9.954 6.938 1.00 97.50 185 VAL A O 1
ATOM 1450 N N . MET A 1 186 ? -9.263 9.277 9.077 1.00 97.56 186 MET A N 1
ATOM 1451 C CA . MET A 1 186 ? -10.680 8.894 9.061 1.00 97.56 186 MET A CA 1
ATOM 1452 C C . MET A 1 186 ? -11.604 10.093 8.811 1.00 97.56 186 MET A C 1
ATOM 1454 O O . MET A 1 186 ? -12.618 9.947 8.136 1.00 97.56 186 MET A O 1
ATOM 1458 N N . LYS A 1 187 ? -11.255 11.286 9.313 1.00 97.50 187 LYS A N 1
ATOM 1459 C CA . LYS A 1 187 ? -11.993 12.522 8.999 1.00 97.50 187 LYS A CA 1
ATOM 1460 C C . LYS A 1 187 ? -11.863 12.898 7.522 1.00 97.50 187 LYS A C 1
ATOM 1462 O O . LYS A 1 187 ? -12.849 13.313 6.924 1.00 97.50 187 LYS A O 1
ATOM 1467 N N . SER A 1 188 ? -10.674 12.732 6.945 1.00 97.50 188 SER A N 1
ATOM 1468 C CA . SER A 1 188 ? -10.424 13.002 5.523 1.00 97.50 188 SER A CA 1
ATOM 1469 C C . SER A 1 188 ? -11.008 11.929 4.594 1.00 97.50 188 SER A C 1
ATOM 1471 O O . SER A 1 188 ? -11.301 12.222 3.440 1.00 97.50 188 SER A O 1
ATOM 1473 N N . HIS A 1 189 ? -11.209 10.703 5.092 1.00 97.00 189 HIS A N 1
ATOM 1474 C CA . HIS A 1 189 ? -11.701 9.559 4.319 1.00 97.00 189 HIS A CA 1
ATOM 1475 C C . HIS A 1 189 ? -12.883 8.874 5.035 1.00 97.00 189 HIS A C 1
ATOM 1477 O O . HIS A 1 189 ? -12.697 7.854 5.706 1.00 97.00 189 HIS A O 1
ATOM 1483 N N . PRO A 1 190 ? -14.120 9.387 4.880 1.00 96.38 190 PRO A N 1
ATOM 1484 C CA . PRO A 1 190 ? -15.288 8.890 5.613 1.00 96.38 190 PRO A CA 1
ATOM 1485 C C . PRO A 1 190 ? -15.603 7.405 5.385 1.00 96.38 190 PRO A C 1
ATOM 1487 O O . PRO A 1 190 ? -16.058 6.730 6.302 1.00 96.38 190 PRO A O 1
ATOM 1490 N N . GLN A 1 191 ? -15.322 6.873 4.191 1.00 96.44 191 GLN A N 1
ATOM 1491 C CA . GLN A 1 191 ? -15.520 5.450 3.884 1.00 96.44 191 G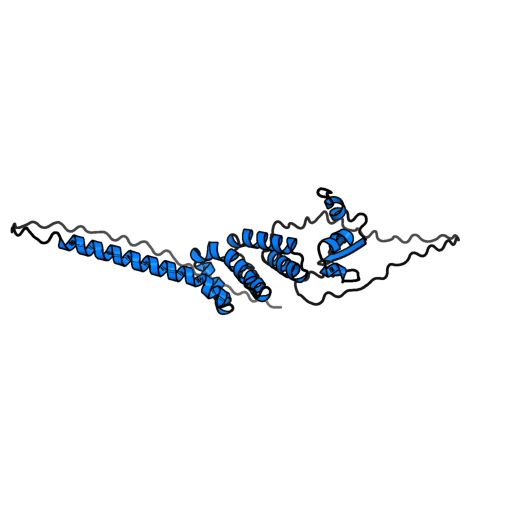LN A CA 1
ATOM 1492 C C . GLN A 1 191 ? -14.650 4.548 4.770 1.00 96.44 191 GLN A C 1
ATOM 1494 O O . GLN A 1 191 ? -15.134 3.554 5.304 1.00 96.44 191 GLN A O 1
ATOM 1499 N N . LEU A 1 192 ? -13.394 4.943 5.009 1.00 97.19 192 LEU A N 1
ATOM 1500 C CA . LEU A 1 192 ? -12.514 4.248 5.948 1.00 97.19 192 LEU A CA 1
ATOM 1501 C C . LEU A 1 192 ? -13.061 4.315 7.376 1.00 97.19 192 LEU A C 1
ATOM 1503 O O . LEU A 1 192 ? -12.981 3.336 8.115 1.00 97.19 192 LEU A O 1
ATOM 1507 N N . ALA A 1 193 ? -13.612 5.465 7.773 1.00 96.94 193 ALA A N 1
ATOM 1508 C CA . ALA A 1 193 ? -14.180 5.633 9.102 1.00 96.94 193 ALA A CA 1
ATOM 1509 C C . ALA A 1 193 ? -15.356 4.679 9.343 1.00 96.94 193 ALA A C 1
ATOM 1511 O O . ALA A 1 193 ? -15.380 4.002 10.368 1.00 96.94 193 ALA A O 1
ATOM 1512 N N . MET A 1 194 ? -16.283 4.595 8.385 1.00 96.81 194 MET A N 1
ATOM 1513 C CA . MET A 1 194 ? -17.442 3.701 8.447 1.00 96.81 194 MET A CA 1
ATOM 1514 C C . MET A 1 194 ? -17.015 2.239 8.627 1.00 96.81 194 MET A C 1
ATOM 1516 O O . MET A 1 194 ? -17.399 1.607 9.608 1.00 96.81 194 MET A O 1
ATOM 1520 N N . GLU A 1 195 ? -16.125 1.751 7.761 1.00 97.19 195 GLU A N 1
ATOM 1521 C CA . GLU A 1 195 ? -15.635 0.361 7.755 1.00 97.19 195 GLU A CA 1
ATOM 1522 C C . GLU A 1 195 ? -14.844 -0.045 9.011 1.00 97.19 195 GLU A C 1
ATOM 1524 O O . GLU A 1 195 ? -14.718 -1.231 9.331 1.00 97.19 195 GLU A O 1
ATOM 1529 N N . LEU A 1 196 ? -14.256 0.927 9.715 1.00 96.38 196 LEU A N 1
ATOM 1530 C CA . LEU A 1 196 ? -13.507 0.692 10.950 1.00 96.38 196 LEU A CA 1
ATOM 1531 C C . LEU A 1 196 ? -14.371 0.837 12.210 1.00 96.38 196 LEU A C 1
ATOM 1533 O O . LEU A 1 196 ? -14.107 0.160 13.206 1.00 96.38 196 LEU A O 1
ATOM 1537 N N . ILE A 1 197 ? -15.373 1.720 12.196 1.00 95.19 197 ILE A N 1
ATOM 1538 C CA . ILE A 1 197 ? -16.235 1.999 13.354 1.00 95.19 197 ILE A CA 1
ATOM 1539 C C . ILE A 1 197 ? -17.396 1.008 13.440 1.00 95.19 197 ILE A C 1
ATOM 1541 O O . ILE A 1 197 ? -17.753 0.614 14.547 1.00 95.19 197 ILE A O 1
ATOM 1545 N N . GLU A 1 198 ? -17.961 0.566 12.317 1.00 94.50 198 GLU A N 1
ATOM 1546 C CA . GLU A 1 198 ? -19.103 -0.358 12.306 1.00 94.50 198 GLU A CA 1
ATOM 1547 C C . GLU A 1 198 ? -18.856 -1.634 13.142 1.00 94.50 198 GLU A C 1
ATOM 1549 O O . GLU A 1 198 ? -19.679 -1.933 14.013 1.00 94.50 198 GLU A O 1
ATOM 1554 N N . PRO A 1 199 ? -17.700 -2.326 13.034 1.00 91.62 199 PRO A N 1
ATOM 1555 C CA . PRO A 1 199 ? -17.411 -3.470 13.898 1.00 91.62 199 PRO A CA 1
ATOM 1556 C C . PRO A 1 199 ? -17.349 -3.117 15.392 1.00 91.62 199 PRO A C 1
ATOM 1558 O O . PRO A 1 199 ? -17.727 -3.935 16.228 1.00 91.62 199 PRO A O 1
ATOM 1561 N N . LEU A 1 200 ? -16.897 -1.906 15.743 1.00 89.88 200 LEU A N 1
ATOM 1562 C CA . LEU A 1 200 ? -16.821 -1.451 17.135 1.00 89.88 200 LEU A CA 1
ATOM 1563 C C . LEU A 1 200 ? -18.208 -1.203 17.732 1.00 89.88 200 LEU A C 1
ATOM 1565 O O . LEU A 1 200 ? -18.429 -1.540 18.892 1.00 89.88 200 LEU A O 1
ATOM 1569 N N . VAL A 1 201 ? -19.133 -0.631 16.956 1.00 91.94 201 VAL A N 1
ATOM 1570 C CA . VAL A 1 201 ? -20.520 -0.405 17.396 1.00 91.94 201 VAL A CA 1
ATOM 1571 C C . VAL A 1 201 ? -21.211 -1.744 17.645 1.00 91.94 201 VAL A C 1
ATOM 1573 O O . VAL A 1 201 ? -21.758 -1.962 18.721 1.00 91.94 201 VAL A O 1
ATOM 1576 N N . LEU A 1 202 ? -21.065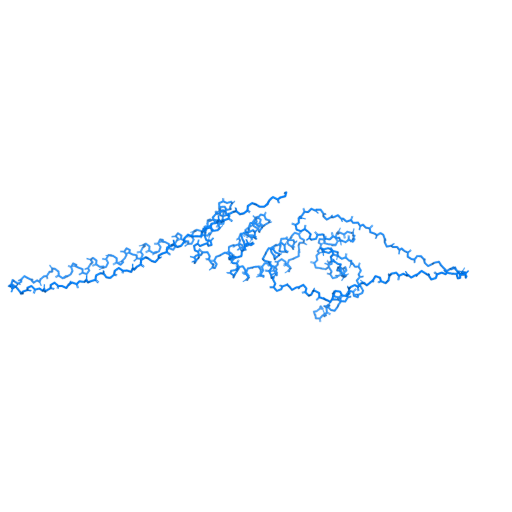 -2.697 16.720 1.00 90.19 202 LEU A N 1
ATOM 1577 C CA . LEU A 1 202 ? -21.635 -4.039 16.872 1.00 90.19 202 LEU A CA 1
ATOM 1578 C C . LEU A 1 202 ? -21.067 -4.803 18.081 1.00 90.19 202 LEU A C 1
ATOM 1580 O O . LEU A 1 202 ? -21.772 -5.599 18.702 1.00 90.19 202 LEU A O 1
ATOM 1584 N N . GLU A 1 203 ? -19.790 -4.606 18.422 1.00 88.50 203 GLU A N 1
ATOM 1585 C CA . GLU A 1 203 ? -19.201 -5.187 19.635 1.00 88.50 203 GLU A CA 1
ATOM 1586 C C . GLU A 1 203 ? -19.727 -4.538 20.922 1.00 88.50 203 GLU A C 1
ATOM 1588 O O . GLU A 1 203 ? -19.892 -5.237 21.927 1.00 88.50 203 GLU A O 1
ATOM 1593 N N . LEU A 1 204 ? -19.996 -3.230 20.905 1.00 88.56 204 LEU A N 1
ATOM 1594 C CA . LEU A 1 204 ? -20.587 -2.514 22.036 1.00 88.56 204 LEU A CA 1
ATOM 1595 C C . LEU A 1 204 ? -22.023 -2.983 22.294 1.00 88.56 204 LEU A C 1
ATOM 1597 O O . LEU A 1 204 ? -22.321 -3.377 23.422 1.00 88.56 204 LEU A O 1
ATOM 1601 N N . ASP A 1 205 ? -22.850 -3.071 21.252 1.00 90.75 205 ASP A N 1
ATOM 1602 C CA . ASP A 1 205 ? -24.242 -3.529 21.360 1.00 90.75 205 ASP A CA 1
ATOM 1603 C C . ASP A 1 205 ? -24.328 -4.951 21.943 1.00 90.75 205 ASP A C 1
ATOM 1605 O O . ASP A 1 205 ? -25.136 -5.241 22.829 1.00 90.75 205 ASP A O 1
ATOM 1609 N N . LYS A 1 206 ? -23.436 -5.855 21.507 1.00 89.81 206 LYS A N 1
ATOM 1610 C CA . LYS A 1 206 ? -23.354 -7.227 22.043 1.00 89.81 206 LYS A CA 1
ATOM 1611 C C . LYS A 1 206 ? -23.001 -7.254 23.529 1.00 89.81 206 LYS A C 1
ATOM 1613 O O . LYS A 1 206 ? -23.518 -8.095 24.267 1.00 89.81 206 LYS A O 1
ATOM 1618 N N . ARG A 1 207 ? -22.107 -6.366 23.979 1.00 85.44 207 ARG A N 1
ATOM 1619 C CA . ARG A 1 207 ? -21.741 -6.271 25.400 1.00 85.44 207 ARG A CA 1
ATOM 1620 C C . ARG A 1 207 ? -22.890 -5.726 26.233 1.00 85.44 207 ARG A C 1
ATOM 1622 O O . ARG A 1 207 ? -23.108 -6.239 27.329 1.00 85.44 207 ARG A O 1
ATOM 1629 N N . GLU A 1 208 ? -23.620 -4.744 25.720 1.00 86.25 208 GLU A N 1
ATOM 1630 C CA . GLU A 1 208 ? -24.767 -4.155 26.408 1.00 86.25 208 GLU A CA 1
ATOM 1631 C C . GLU A 1 208 ? -25.892 -5.183 26.606 1.00 86.25 208 GLU A C 1
ATOM 1633 O O . GLU A 1 208 ? -26.321 -5.412 27.740 1.00 86.25 208 GLU A O 1
ATOM 1638 N N . MET A 1 209 ? -26.275 -5.922 25.556 1.00 82.50 209 MET A 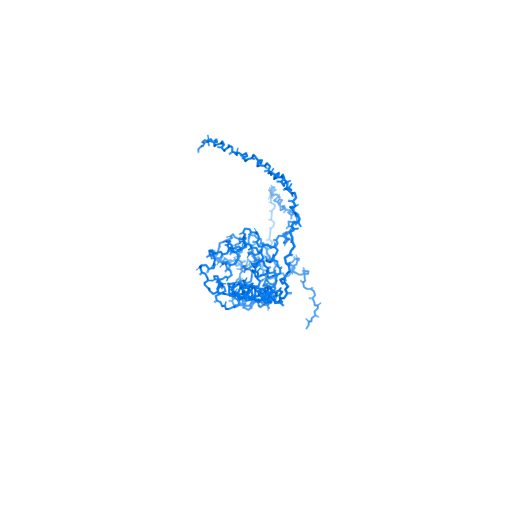N 1
ATOM 1639 C CA . MET A 1 209 ? -27.278 -6.992 25.677 1.00 82.50 209 MET A CA 1
ATOM 1640 C C . MET A 1 209 ? -26.849 -8.089 26.665 1.00 82.50 209 MET A C 1
ATOM 1642 O O . MET A 1 209 ? -27.658 -8.546 27.475 1.00 82.50 209 MET A O 1
ATOM 1646 N N . GLY A 1 210 ? -25.569 -8.476 26.668 1.00 75.88 210 GLY A N 1
ATOM 1647 C CA . GLY A 1 210 ? -25.044 -9.474 27.606 1.00 75.88 210 GLY A CA 1
ATOM 1648 C C . GLY A 1 210 ? -25.166 -9.071 29.083 1.00 75.88 210 GLY A C 1
ATOM 1649 O O . GLY A 1 210 ? -25.416 -9.931 29.929 1.00 75.88 210 GLY A O 1
ATOM 1650 N N . HIS A 1 211 ? -25.054 -7.774 29.396 1.00 69.00 211 HIS A N 1
ATOM 1651 C CA . HIS A 1 211 ? -25.187 -7.264 30.768 1.00 69.00 211 HIS A CA 1
ATOM 1652 C C . HIS A 1 211 ? -26.646 -7.225 31.235 1.00 69.00 211 HIS A C 1
ATOM 1654 O O . HIS A 1 211 ? -26.929 -7.496 32.403 1.00 69.00 211 HIS A O 1
ATOM 1660 N N . THR A 1 212 ? -27.590 -6.943 30.331 1.00 72.12 212 THR A N 1
ATOM 1661 C CA . THR A 1 212 ? -29.021 -6.931 30.683 1.00 72.12 212 THR A CA 1
ATOM 1662 C C . THR A 1 212 ? -29.537 -8.318 31.080 1.00 72.12 212 THR A C 1
ATOM 1664 O O . THR A 1 212 ? -30.293 -8.434 32.044 1.00 72.12 212 THR A O 1
ATOM 1667 N N . HIS A 1 213 ? -29.050 -9.384 30.435 1.00 60.72 213 HIS A N 1
ATOM 1668 C CA . HIS A 1 213 ? -29.424 -10.757 30.784 1.00 60.72 213 HIS A CA 1
ATOM 1669 C C . HIS A 1 213 ? -28.880 -11.207 32.148 1.00 60.72 213 HIS A C 1
ATOM 1671 O O . HIS A 1 213 ? -29.595 -11.854 32.910 1.00 60.72 213 HIS A O 1
ATOM 1677 N N . THR A 1 214 ? -27.657 -10.814 32.513 1.00 59.88 214 THR A N 1
ATOM 1678 C CA . THR A 1 214 ? -27.079 -11.177 33.822 1.00 59.88 214 THR A CA 1
ATOM 1679 C C . THR A 1 214 ? -27.710 -10.398 34.981 1.00 59.88 214 THR A C 1
ATOM 1681 O O . THR A 1 214 ? -27.884 -10.954 36.066 1.00 59.88 214 THR A O 1
ATOM 1684 N N . ALA A 1 215 ? -28.109 -9.139 34.767 1.00 59.78 215 ALA A N 1
ATOM 1685 C CA . ALA A 1 215 ? -28.816 -8.350 35.780 1.00 59.78 215 ALA A CA 1
ATOM 1686 C C . ALA A 1 215 ? -30.245 -8.867 36.048 1.00 59.78 215 ALA A C 1
ATOM 1688 O O . ALA A 1 215 ? -30.725 -8.821 37.185 1.00 59.78 215 ALA A O 1
ATOM 1689 N N . GLN A 1 216 ? -30.919 -9.400 35.024 1.00 56.69 216 GLN A N 1
ATOM 1690 C CA . GLN A 1 216 ? -32.272 -9.943 35.152 1.00 56.69 216 GLN A CA 1
ATOM 1691 C C . GLN A 1 216 ? -32.305 -11.275 35.928 1.00 56.69 216 GLN A C 1
ATOM 1693 O O . GLN A 1 216 ? -33.196 -11.465 36.764 1.00 56.69 216 GLN A O 1
ATOM 1698 N N . ASP A 1 217 ? -31.303 -12.142 35.747 1.00 56.59 217 ASP A N 1
ATOM 1699 C CA . ASP A 1 217 ? -31.189 -13.418 36.474 1.00 56.59 217 ASP A CA 1
ATOM 1700 C C . ASP A 1 217 ? -30.848 -13.229 37.966 1.00 56.59 217 ASP A C 1
ATOM 1702 O O . ASP A 1 217 ? -31.385 -13.930 38.831 1.00 56.59 217 ASP A O 1
ATOM 1706 N N . GLN A 1 218 ? -30.039 -12.221 38.318 1.00 56.44 218 GLN A N 1
ATOM 1707 C CA . GLN A 1 218 ? -29.757 -11.908 39.728 1.00 56.44 218 GLN A CA 1
ATOM 1708 C C . GLN A 1 218 ? -30.998 -11.388 40.472 1.00 56.44 218 GLN A C 1
ATOM 1710 O O . GLN A 1 218 ? -31.220 -11.730 41.636 1.00 56.44 218 GLN A O 1
ATOM 1715 N N . HIS A 1 219 ? -31.872 -10.635 39.798 1.00 53.09 219 HIS A N 1
ATOM 1716 C CA . HIS A 1 219 ? -33.127 -10.175 40.397 1.00 53.09 219 HIS A CA 1
ATOM 1717 C C . HIS A 1 219 ? -34.175 -11.288 40.562 1.00 53.09 219 HIS A C 1
ATOM 1719 O O . HIS A 1 219 ? -35.069 -11.160 41.406 1.00 53.09 219 HIS A O 1
ATOM 1725 N N . THR A 1 220 ? -34.079 -12.384 39.798 1.00 54.69 220 THR A N 1
ATOM 1726 C CA . THR A 1 220 ? -34.987 -13.533 39.940 1.00 54.69 220 THR A CA 1
ATOM 1727 C C . THR A 1 220 ? -34.562 -14.499 41.046 1.00 54.69 220 THR A C 1
ATOM 1729 O O . THR A 1 220 ? -35.435 -15.119 41.653 1.00 54.69 220 THR A O 1
ATOM 1732 N N . MET A 1 221 ? -33.268 -14.584 41.382 1.00 52.50 221 MET A N 1
ATOM 1733 C CA . MET A 1 221 ? -32.815 -15.370 42.540 1.00 52.50 221 MET A CA 1
ATOM 1734 C C . MET A 1 221 ? -33.177 -14.723 43.884 1.00 52.50 221 MET A C 1
ATOM 1736 O O . MET A 1 221 ? -33.612 -15.423 44.791 1.00 52.50 221 MET A O 1
ATOM 1740 N N . ILE A 1 222 ? -33.134 -13.392 44.004 1.00 54.31 222 ILE A N 1
ATOM 1741 C CA . ILE A 1 222 ? -33.443 -12.704 45.277 1.00 54.31 222 ILE A CA 1
ATOM 1742 C C . ILE A 1 222 ? -34.939 -12.792 45.654 1.00 54.31 222 ILE A C 1
ATOM 1744 O O . ILE A 1 222 ? -35.301 -12.674 46.823 1.00 54.31 222 ILE A O 1
ATOM 1748 N N . LYS A 1 223 ? -35.837 -13.052 44.694 1.00 52.78 223 LYS A N 1
ATOM 1749 C CA . LYS A 1 223 ? -37.280 -13.189 44.965 1.00 52.78 223 LYS A CA 1
ATOM 1750 C C . LYS A 1 223 ? -37.729 -14.598 45.363 1.00 52.78 223 LYS A C 1
ATOM 1752 O O . LYS A 1 223 ? -38.899 -14.752 45.710 1.00 52.78 223 LYS A O 1
ATOM 1757 N N . ARG A 1 224 ? -36.857 -15.615 45.332 1.00 49.03 224 ARG A N 1
ATOM 1758 C CA . ARG A 1 224 ? -37.246 -16.993 45.695 1.00 49.03 224 ARG A CA 1
ATOM 1759 C C . ARG A 1 224 ? -37.077 -17.337 47.175 1.00 49.03 224 ARG A C 1
ATOM 1761 O O . ARG A 1 224 ? -37.749 -18.255 47.629 1.00 49.03 224 ARG A O 1
ATOM 1768 N N . ASP A 1 225 ? -36.317 -16.547 47.931 1.00 50.62 225 ASP A N 1
ATOM 1769 C CA . ASP A 1 225 ? -36.011 -16.856 49.339 1.00 50.62 225 ASP A CA 1
ATOM 1770 C C . ASP A 1 225 ? -36.833 -16.045 50.360 1.00 50.62 225 ASP A C 1
ATOM 1772 O O . ASP A 1 225 ? -36.663 -16.200 51.566 1.00 50.62 225 ASP A O 1
ATOM 1776 N N . TYR A 1 226 ? -37.779 -15.211 49.908 1.00 51.72 226 TYR A N 1
ATOM 1777 C CA . TYR A 1 226 ? -38.654 -14.408 50.783 1.00 51.72 226 TYR A CA 1
ATOM 1778 C C . TYR A 1 226 ? -40.078 -14.968 50.942 1.00 51.72 226 TYR A C 1
ATOM 1780 O O . TYR A 1 226 ? -41.006 -14.242 51.297 1.00 51.72 226 TYR A O 1
ATOM 1788 N N . ALA A 1 227 ? -40.264 -16.269 50.710 1.00 52.31 227 ALA A N 1
ATOM 1789 C CA . ALA A 1 227 ? -41.522 -16.970 50.959 1.00 52.31 227 ALA A CA 1
ATOM 1790 C C . ALA A 1 227 ? -41.318 -18.123 51.953 1.00 52.31 227 ALA A C 1
ATOM 1792 O O . ALA A 1 227 ? -41.463 -19.291 51.611 1.00 52.31 227 ALA A O 1
ATOM 1793 N N . GLY A 1 228 ? -40.997 -17.777 53.201 1.00 55.78 228 GLY A N 1
ATOM 1794 C CA . GLY A 1 228 ? -41.192 -18.679 54.337 1.00 55.78 228 GLY A CA 1
ATOM 1795 C C . GLY A 1 228 ? -40.001 -18.794 55.275 1.00 55.78 228 GLY A C 1
ATOM 1796 O O . GLY A 1 228 ? -39.220 -19.723 55.155 1.00 55.78 228 GLY A O 1
ATOM 1797 N N . SER A 1 229 ? -39.920 -17.901 56.264 1.00 44.56 229 SER A N 1
ATOM 1798 C CA . SER A 1 229 ? -39.679 -18.284 57.663 1.00 44.56 229 SER A CA 1
ATOM 1799 C C . SER A 1 229 ? -39.718 -17.034 58.543 1.00 44.56 229 SER A C 1
ATOM 1801 O O . SER A 1 229 ? -38.759 -16.272 58.626 1.00 44.56 229 SER A O 1
ATOM 1803 N N . SER A 1 230 ? -40.862 -16.808 59.190 1.00 49.75 230 SER A N 1
ATOM 1804 C CA . SER A 1 230 ? -40.967 -15.907 60.334 1.00 49.75 230 SER A CA 1
ATOM 1805 C C . SER A 1 230 ? -40.800 -16.763 61.582 1.00 49.75 230 SER A C 1
ATOM 1807 O O . SER A 1 230 ? -41.725 -17.471 61.969 1.00 49.75 230 SER A O 1
ATOM 1809 N N . THR A 1 231 ? -39.613 -16.742 62.186 1.00 47.25 231 THR A N 1
ATOM 1810 C CA . THR A 1 231 ? -39.445 -17.149 63.585 1.00 47.25 231 THR A CA 1
ATOM 1811 C C . THR A 1 231 ? -38.485 -16.173 64.248 1.00 47.25 231 THR A C 1
ATOM 1813 O O . THR A 1 231 ? -37.314 -16.082 63.888 1.00 47.25 231 THR A O 1
ATOM 1816 N N . ALA A 1 232 ? -39.020 -15.402 65.188 1.00 51.25 232 ALA A N 1
ATOM 1817 C CA . ALA A 1 232 ? -38.276 -14.478 66.021 1.00 51.25 232 ALA A CA 1
ATOM 1818 C C . ALA A 1 232 ? -37.340 -15.248 66.963 1.00 51.25 232 ALA A C 1
ATOM 1820 O O . ALA A 1 232 ? -37.813 -16.042 67.773 1.00 51.25 232 ALA A O 1
ATOM 1821 N N . VAL A 1 233 ? -36.035 -14.972 66.900 1.00 49.59 233 VAL A N 1
ATOM 1822 C CA . VAL A 1 233 ? -35.079 -15.268 67.976 1.00 49.59 233 VAL A CA 1
ATOM 1823 C C . VAL A 1 233 ? -34.079 -14.116 68.070 1.00 49.59 233 VAL A C 1
ATOM 1825 O O . VAL A 1 233 ? -33.568 -13.620 67.069 1.00 49.59 233 VAL A O 1
ATOM 1828 N N . ALA A 1 234 ? -33.864 -13.665 69.301 1.00 49.81 234 ALA A N 1
ATOM 1829 C CA . ALA A 1 234 ? -33.028 -12.541 69.681 1.00 49.81 234 ALA A CA 1
ATOM 1830 C C . ALA A 1 234 ? -31.528 -12.898 69.755 1.00 49.81 234 ALA A C 1
ATOM 1832 O O . ALA A 1 234 ? -31.168 -13.893 70.378 1.00 49.81 234 ALA A O 1
ATOM 1833 N N . GLY A 1 235 ? -30.685 -11.994 69.230 1.00 43.47 235 GLY A N 1
ATOM 1834 C CA . GLY A 1 235 ? -29.250 -11.818 69.534 1.00 43.47 235 GLY A CA 1
ATOM 1835 C C . GLY A 1 235 ? -28.270 -12.848 68.937 1.00 43.47 235 GLY A C 1
ATOM 1836 O O . GLY A 1 235 ? -28.706 -13.919 68.529 1.00 43.47 235 GLY A O 1
ATOM 1837 N N . PRO A 1 236 ? -26.940 -12.585 68.909 1.00 53.38 236 PRO A N 1
ATOM 1838 C CA . PRO A 1 236 ? -26.191 -11.403 69.356 1.00 53.38 236 PRO A CA 1
ATOM 1839 C C . PRO A 1 236 ? -25.376 -10.699 68.236 1.00 53.38 236 PRO A C 1
ATOM 1841 O O . PRO A 1 236 ? -25.238 -11.188 67.118 1.00 53.38 236 PRO A O 1
ATOM 1844 N N . GLN A 1 237 ? -24.839 -9.518 68.565 1.00 53.41 237 GLN A N 1
ATOM 1845 C CA . GLN A 1 237 ? -23.963 -8.680 67.729 1.00 53.41 237 GLN A CA 1
ATOM 1846 C C . GLN A 1 237 ? -22.721 -9.417 67.184 1.00 53.41 237 GLN A C 1
ATOM 1848 O O . GLN A 1 237 ? -22.088 -10.154 67.943 1.00 53.41 237 GLN A O 1
ATOM 1853 N N . PRO A 1 238 ? -22.263 -9.112 65.953 1.00 45.94 238 PRO A N 1
ATOM 1854 C CA . PRO A 1 238 ? -20.895 -9.368 65.538 1.00 45.94 238 PRO A CA 1
ATOM 1855 C C . PRO A 1 238 ? -20.022 -8.110 65.653 1.00 45.94 238 PRO A C 1
ATOM 1857 O O . PRO A 1 238 ? -20.447 -6.978 65.417 1.00 45.94 238 PRO A O 1
ATOM 1860 N N . ALA A 1 239 ? -18.780 -8.362 66.049 1.00 48.19 239 ALA A N 1
ATOM 1861 C CA . ALA A 1 239 ? -17.736 -7.397 66.327 1.00 48.19 239 ALA A CA 1
ATOM 1862 C C . ALA A 1 239 ? -17.310 -6.578 65.097 1.00 48.19 239 ALA A C 1
ATOM 1864 O O . ALA A 1 239 ? -17.194 -7.092 63.984 1.00 48.19 239 ALA A O 1
ATOM 1865 N N . SER A 1 240 ? -17.008 -5.304 65.353 1.00 47.66 240 SER A N 1
ATOM 1866 C CA . SER A 1 240 ? -16.334 -4.378 64.445 1.00 47.66 240 SER A CA 1
ATOM 1867 C C . SER A 1 240 ? -15.008 -4.951 63.944 1.00 47.66 240 SER A C 1
ATOM 1869 O O . SER A 1 240 ? -14.047 -5.066 64.702 1.00 47.66 240 SER A O 1
ATOM 1871 N N . ILE A 1 241 ? -14.936 -5.242 62.647 1.00 50.69 241 ILE A N 1
ATOM 1872 C CA . ILE A 1 241 ? -13.676 -5.460 61.937 1.00 50.69 241 ILE A CA 1
ATOM 1873 C C . ILE A 1 241 ? -13.203 -4.091 61.441 1.00 50.69 241 ILE A C 1
ATOM 1875 O O . ILE A 1 241 ? -13.775 -3.513 60.519 1.00 50.69 241 ILE A O 1
ATOM 1879 N N . GLN A 1 242 ? -12.168 -3.557 62.089 1.00 47.12 242 GLN A N 1
ATOM 1880 C CA . GLN A 1 242 ? -11.382 -2.440 61.573 1.00 47.12 242 GLN A CA 1
ATOM 1881 C C . GLN A 1 242 ? -10.622 -2.925 60.331 1.00 47.12 242 GLN A C 1
ATOM 1883 O O . GLN A 1 242 ? -9.681 -3.706 60.442 1.00 47.12 242 GLN A O 1
ATOM 1888 N N . GLN A 1 243 ? -11.034 -2.478 59.144 1.00 46.72 243 GLN A N 1
ATOM 1889 C CA . GLN A 1 243 ? -10.205 -2.566 57.944 1.00 46.72 243 GLN A CA 1
ATOM 1890 C C . GLN A 1 243 ? -9.315 -1.325 57.863 1.00 46.72 243 GLN A C 1
ATOM 1892 O O . GLN A 1 243 ? -9.758 -0.212 57.583 1.00 46.72 243 GLN A O 1
ATOM 1897 N N . GLU A 1 244 ? -8.039 -1.557 58.143 1.00 48.19 244 GLU A N 1
ATOM 1898 C CA . GLU A 1 244 ? -6.925 -0.637 57.971 1.00 48.19 244 GLU A CA 1
ATOM 1899 C C . GLU A 1 244 ? -6.704 -0.373 56.471 1.00 48.19 244 GLU A C 1
ATOM 1901 O O . GLU A 1 244 ? -6.207 -1.216 55.722 1.00 48.19 244 GLU A O 1
ATOM 1906 N N . SER A 1 245 ? -7.132 0.805 56.014 1.00 53.88 245 SER A N 1
ATOM 1907 C CA . SER A 1 245 ? -6.929 1.283 54.646 1.00 53.88 245 SER A CA 1
ATOM 1908 C C . SER A 1 245 ? -5.500 1.812 54.492 1.00 53.88 245 SER A C 1
ATOM 1910 O O . SER A 1 245 ? -5.204 2.971 54.790 1.00 53.88 245 SER A O 1
ATOM 1912 N N . LYS A 1 246 ? -4.590 0.940 54.042 1.00 54.81 246 LYS A N 1
ATOM 1913 C CA . LYS A 1 246 ? -3.256 1.321 53.559 1.00 54.81 246 LYS A CA 1
ATOM 1914 C C . LYS A 1 246 ? -3.397 2.052 52.220 1.00 54.81 246 LYS A C 1
ATOM 1916 O O . LYS A 1 246 ? -3.633 1.430 51.187 1.00 54.81 246 LYS A O 1
ATOM 1921 N N . ARG A 1 247 ? -3.232 3.378 52.243 1.00 54.66 247 ARG A N 1
ATOM 1922 C CA . ARG A 1 247 ? -2.977 4.191 51.043 1.00 54.66 247 ARG A CA 1
ATOM 1923 C C . ARG A 1 247 ? -1.620 3.802 50.437 1.00 54.66 247 ARG A C 1
ATOM 1925 O O . ARG A 1 247 ? -0.653 3.723 51.195 1.00 54.66 247 ARG A O 1
ATOM 1932 N N . PRO A 1 248 ? -1.502 3.614 49.113 1.00 53.53 248 PRO A N 1
ATOM 1933 C CA . PRO A 1 248 ? -0.209 3.656 48.450 1.00 53.53 248 PRO A CA 1
ATOM 1934 C C . PRO A 1 248 ? 0.249 5.113 48.318 1.00 53.53 248 PRO A C 1
ATOM 1936 O O . PRO A 1 248 ? -0.536 5.988 47.954 1.00 53.53 248 PRO A O 1
ATOM 1939 N N . ASN A 1 249 ? 1.521 5.337 48.645 1.00 47.56 249 ASN A N 1
ATOM 1940 C CA . ASN A 1 249 ? 2.256 6.576 48.429 1.00 47.56 249 ASN A CA 1
ATOM 1941 C C . ASN A 1 249 ? 2.190 7.000 46.954 1.00 47.56 249 ASN A C 1
ATOM 1943 O O . ASN A 1 249 ? 2.527 6.216 46.068 1.00 47.56 249 ASN A O 1
ATOM 1947 N N . GLU A 1 250 ? 1.796 8.249 46.717 1.00 48.72 250 GLU A N 1
ATOM 1948 C CA . GLU A 1 250 ? 2.080 8.961 45.474 1.00 48.72 250 GLU A CA 1
ATOM 1949 C C . GLU A 1 250 ? 3.546 9.403 45.522 1.00 48.72 250 GLU A C 1
ATOM 1951 O O . GLU A 1 250 ? 3.930 10.272 46.304 1.00 48.72 250 GLU A O 1
ATOM 1956 N N . GLU A 1 251 ? 4.368 8.735 44.720 1.00 55.75 251 GLU A N 1
ATOM 1957 C CA . GLU A 1 251 ? 5.772 9.058 44.498 1.00 55.75 251 GLU A CA 1
ATOM 1958 C C . GLU A 1 251 ? 5.866 10.124 43.394 1.00 55.75 251 GLU A C 1
ATOM 1960 O O . GLU A 1 251 ? 5.482 9.909 42.245 1.00 55.75 251 GLU A O 1
ATOM 1965 N N . GLU A 1 252 ? 6.275 11.315 43.828 1.00 51.94 252 GLU A N 1
ATOM 1966 C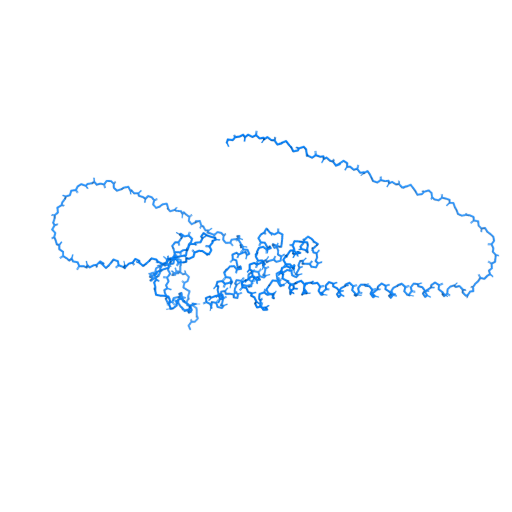 CA . GLU A 1 252 ? 7.159 12.275 43.159 1.00 51.94 252 GLU A CA 1
ATOM 1967 C C . GLU A 1 252 ? 7.127 12.363 41.620 1.00 51.94 252 GLU A C 1
ATOM 1969 O O . GLU A 1 252 ? 7.829 11.672 40.884 1.00 51.94 252 GLU A O 1
ATOM 1974 N N . LEU A 1 253 ? 6.370 13.348 41.131 1.00 54.31 253 LEU A N 1
ATOM 1975 C CA . LEU A 1 253 ? 6.468 13.858 39.768 1.00 54.31 253 LEU A CA 1
ATOM 1976 C C . LEU A 1 253 ? 7.644 14.852 39.677 1.00 54.31 253 LEU A C 1
ATOM 1978 O O . LEU A 1 253 ? 7.476 16.055 39.897 1.00 54.31 253 LEU A O 1
ATOM 1982 N N . GLU A 1 254 ? 8.839 14.354 39.353 1.00 60.25 254 GLU A N 1
ATOM 1983 C CA . GLU A 1 254 ? 9.989 15.184 38.976 1.00 60.25 254 GLU A CA 1
ATOM 1984 C C . GLU A 1 254 ? 9.683 15.994 37.700 1.00 60.25 254 GLU A C 1
ATOM 1986 O O . GLU A 1 254 ? 9.360 15.462 36.635 1.00 60.25 254 GLU A O 1
ATOM 1991 N N . LYS A 1 255 ? 9.806 17.322 37.806 1.00 55.72 255 LYS A N 1
ATOM 1992 C CA . LYS A 1 255 ? 9.825 18.256 36.673 1.00 55.72 255 LYS A CA 1
ATOM 1993 C C . LYS A 1 255 ? 11.203 18.230 36.004 1.00 55.72 255 LYS A C 1
ATOM 1995 O O . LYS A 1 255 ? 12.176 18.557 36.679 1.00 55.72 255 LYS A O 1
ATOM 2000 N N . PRO A 1 256 ? 11.312 18.037 34.680 1.00 62.47 256 PRO A N 1
ATOM 2001 C CA . PRO A 1 256 ? 12.526 18.418 33.976 1.00 62.47 256 PRO A CA 1
ATOM 2002 C C . PRO A 1 256 ? 12.522 19.925 33.669 1.00 62.47 256 PRO A C 1
ATOM 2004 O O . PRO A 1 256 ? 11.693 20.439 32.912 1.00 62.47 256 PRO A O 1
ATOM 2007 N N . GLU A 1 257 ? 13.481 20.635 34.264 1.00 55.50 257 GLU A N 1
ATOM 2008 C CA . GLU A 1 257 ? 13.893 21.985 33.880 1.00 55.50 257 GLU A CA 1
ATOM 2009 C C . GLU A 1 257 ? 14.447 21.981 32.447 1.00 55.50 257 GLU A C 1
ATOM 2011 O O . GLU A 1 257 ? 15.536 21.471 32.181 1.00 55.50 257 GLU A O 1
ATOM 2016 N N . ASN A 1 258 ? 13.730 22.600 31.507 1.00 53.47 258 ASN A N 1
ATOM 2017 C CA . ASN A 1 258 ? 14.260 22.847 30.169 1.00 53.47 258 ASN A CA 1
ATOM 2018 C C . ASN A 1 258 ? 15.025 24.176 30.132 1.00 53.47 258 ASN A C 1
ATOM 2020 O O . ASN A 1 258 ? 14.462 25.266 30.011 1.00 53.47 258 ASN A O 1
ATOM 2024 N N . LYS A 1 259 ? 16.349 24.054 30.222 1.00 59.50 259 LYS A N 1
ATOM 2025 C CA . LYS A 1 259 ? 17.342 25.117 30.062 1.00 59.50 259 LYS A CA 1
ATOM 2026 C C . LYS A 1 259 ? 17.530 25.433 28.574 1.00 59.50 259 LYS A C 1
ATOM 2028 O O . LYS A 1 259 ? 18.334 24.806 27.890 1.00 59.50 259 LYS A O 1
ATOM 2033 N N . ILE A 1 260 ? 16.809 26.432 28.068 1.00 61.06 260 ILE A N 1
ATOM 2034 C CA . ILE A 1 260 ? 17.024 26.977 26.719 1.00 61.06 260 ILE A CA 1
ATOM 2035 C C . ILE A 1 260 ? 18.324 27.797 26.725 1.00 61.06 260 ILE A C 1
ATOM 2037 O O . ILE A 1 260 ? 18.356 28.945 27.167 1.00 61.06 260 ILE A O 1
ATOM 2041 N N . ARG A 1 261 ? 19.412 27.211 26.213 1.00 56.78 261 ARG A N 1
ATOM 2042 C CA . ARG A 1 261 ? 20.588 27.959 25.748 1.00 56.78 261 ARG A CA 1
ATOM 2043 C C . ARG A 1 261 ? 20.309 28.461 24.331 1.00 56.78 261 ARG A C 1
ATOM 2045 O O . ARG A 1 261 ? 20.305 27.682 23.386 1.00 56.78 261 ARG A O 1
ATOM 2052 N N . ARG A 1 262 ? 20.099 29.772 24.190 1.00 56.94 262 ARG A N 1
ATOM 2053 C CA . ARG A 1 262 ? 20.294 30.488 22.924 1.00 56.94 262 ARG A CA 1
ATOM 2054 C C . ARG A 1 262 ? 21.793 30.709 22.735 1.00 56.94 262 ARG A C 1
ATOM 2056 O O . ARG A 1 262 ? 22.393 31.470 23.487 1.00 56.94 262 ARG A O 1
ATOM 2063 N N . THR A 1 263 ? 22.376 30.071 21.733 1.00 62.31 263 THR A N 1
ATOM 2064 C CA . THR A 1 263 ? 23.624 30.515 21.103 1.00 62.31 263 THR A CA 1
ATOM 2065 C C . THR A 1 263 ? 23.267 30.983 19.704 1.00 62.31 263 THR A C 1
ATOM 2067 O O . THR A 1 263 ? 22.638 30.243 18.951 1.00 62.31 263 THR A O 1
ATOM 2070 N N . GLY A 1 264 ? 23.585 32.244 19.421 1.00 62.31 264 GLY A N 1
ATOM 2071 C CA . GLY A 1 264 ? 23.395 32.851 18.115 1.00 62.31 264 GLY A CA 1
ATOM 2072 C C . GLY A 1 264 ? 24.390 32.342 17.079 1.00 62.31 264 GLY A C 1
ATOM 2073 O O . GLY A 1 264 ? 25.450 31.823 17.425 1.00 62.31 264 GLY A O 1
ATOM 2074 N N . ASN A 1 265 ? 23.992 32.513 15.824 1.00 52.06 265 ASN A N 1
ATOM 2075 C CA . ASN A 1 265 ? 24.774 33.077 14.729 1.00 52.06 265 ASN A CA 1
ATOM 2076 C C . ASN A 1 265 ? 23.788 33.608 13.688 1.00 52.06 265 ASN A C 1
ATOM 2078 O O . ASN A 1 265 ? 22.764 32.921 13.469 1.00 52.06 265 ASN A O 1
#

Sequence (265 aa):
MSGINLSHLLTSGEYSDLTIIASGVHFKVHRCIVFSQCEAWKNLAGEYMYSGTYVTENIRCHVKKPTQTGGDSGKTDKSSAVANDSQDHLSSHGSDKLSYEDHSMLLSACVMIDAKKFKMKDLEIQAKNALVAVAPSLTEHADFIFTIEHILKHYQDHEGLDIVLRMIRPKFLKSLGMRRRLQAVMKSHPQLAMELIEPLVLELDKREMGHTHTAQDQHTMIKRDYAGSSTAVAGPQPASIQQESKRPNEEELEKPENKIRRTGN

Foldseek 3Di:
DPDDPCVVCQVVLPPFPAWAAALNRIGRHHCVVVCVQFVLVVPDPAHFYHNPPPDPDDRDDDHDDPPPPPDDDDDDDDDDDDDPDPPPPPPPPPPPVVPCVVVDLLVLLVQLLVCVVRVRVVSVVVSLVVSLVCLQVCLVPPCNQVSLVSLCVRVVDVVSLVSSCSSLVVCLVPDPPSVVSCPVVCVVPVVNVCVSCVVVVVVVVVVVVVVVVVVVVVVVVVVPPPPDDDDDDDDDDDDDDDDDDDDDDDDDDDDDDDDDDDDDD

Organism: NCBI:txid700344

Radius of gyration: 35.06 Å; chains: 1; bounding box: 97×56×111 Å